Protein AF-A0A800F338-F1 (afdb_monomer_lite)

Radius of gyration: 23.63 Å; chains: 1; bounding box: 40×102×38 Å

Structure (mmCIF, N/CA/C/O backbone):
data_AF-A0A800F338-F1
#
_entry.id   AF-A0A800F338-F1
#
loop_
_atom_site.group_PDB
_atom_site.id
_atom_site.type_symbol
_atom_site.label_atom_id
_atom_site.label_alt_id
_atom_site.label_comp_id
_atom_site.label_asym_id
_atom_site.label_entity_id
_atom_site.label_seq_id
_atom_site.pdbx_PDB_ins_code
_atom_site.Cartn_x
_atom_site.Cartn_y
_atom_site.Cartn_z
_atom_site.occupancy
_atom_site.B_iso_or_equiv
_atom_site.auth_seq_id
_atom_site.auth_comp_id
_atom_site.auth_asym_id
_atom_site.auth_atom_id
_atom_site.pdbx_PDB_model_num
ATOM 1 N N . MET A 1 1 ? -13.261 81.510 4.487 1.00 46.47 1 MET A N 1
ATOM 2 C CA . MET A 1 1 ? -13.158 80.380 3.536 1.00 46.47 1 MET A CA 1
ATOM 3 C C . MET A 1 1 ? -12.583 79.188 4.282 1.00 46.47 1 MET A C 1
ATOM 5 O O . MET A 1 1 ? -11.523 79.315 4.880 1.00 46.47 1 MET A O 1
ATOM 9 N N . HIS A 1 2 ? -13.350 78.100 4.338 1.00 40.56 2 HIS A N 1
ATOM 10 C CA . HIS A 1 2 ? -13.091 76.889 5.119 1.00 40.56 2 HIS A CA 1
ATOM 11 C C . HIS A 1 2 ? -11.756 76.211 4.783 1.00 40.56 2 HIS A C 1
ATOM 13 O O . HIS A 1 2 ? -11.464 75.965 3.616 1.00 40.56 2 HIS A O 1
ATOM 19 N N . LYS A 1 3 ? -11.024 75.785 5.816 1.00 42.78 3 LYS A N 1
ATOM 20 C CA . LYS A 1 3 ? -10.161 74.600 5.750 1.00 42.78 3 LYS A CA 1
ATOM 21 C C . LYS A 1 3 ? -10.620 73.647 6.849 1.00 42.78 3 LYS A C 1
ATOM 23 O O . LYS A 1 3 ? -10.226 73.791 8.000 1.00 42.78 3 LYS A O 1
ATOM 28 N N . ASN A 1 4 ? -11.520 72.736 6.490 1.00 42.88 4 ASN A N 1
ATOM 29 C CA . ASN A 1 4 ? -11.880 71.614 7.345 1.00 42.88 4 ASN A CA 1
ATOM 30 C C . ASN A 1 4 ? -10.799 70.542 7.199 1.00 42.88 4 ASN A C 1
ATOM 32 O O . ASN A 1 4 ? -10.570 70.020 6.108 1.00 42.88 4 ASN A O 1
ATOM 36 N N . THR A 1 5 ? -10.136 70.253 8.310 1.00 46.72 5 THR A N 1
ATOM 37 C CA . THR A 1 5 ? -9.247 69.110 8.500 1.00 46.72 5 THR A CA 1
ATOM 38 C C . THR A 1 5 ? -10.105 67.863 8.706 1.00 46.72 5 THR A C 1
ATOM 40 O O . THR A 1 5 ? -10.965 67.858 9.584 1.00 46.72 5 THR A O 1
ATOM 43 N N . TYR A 1 6 ? -9.872 66.808 7.924 1.00 51.00 6 TYR A N 1
ATOM 44 C CA . TYR A 1 6 ? -10.541 65.515 8.083 1.00 51.00 6 TYR A CA 1
ATOM 45 C C . TYR A 1 6 ? -9.502 64.451 8.449 1.00 51.00 6 TYR A C 1
ATOM 47 O O . TYR A 1 6 ? -8.650 64.108 7.634 1.00 51.00 6 TYR A O 1
ATOM 55 N N . TYR A 1 7 ? -9.577 63.932 9.677 1.00 48.53 7 TYR A N 1
ATOM 56 C CA . TYR A 1 7 ? -8.941 62.674 10.064 1.00 48.53 7 TYR A CA 1
ATOM 57 C C . TYR A 1 7 ? -9.969 61.563 9.854 1.00 48.53 7 TYR A C 1
ATOM 59 O O . TYR A 1 7 ? -10.978 61.515 10.555 1.00 48.53 7 TYR A O 1
ATOM 67 N N . ILE A 1 8 ? -9.737 60.694 8.870 1.00 53.59 8 ILE A N 1
ATOM 68 C CA . ILE A 1 8 ? -10.551 59.496 8.659 1.00 53.59 8 ILE A CA 1
ATOM 69 C C . ILE A 1 8 ? -9.819 58.325 9.312 1.00 53.59 8 ILE A C 1
ATOM 71 O O . ILE A 1 8 ? -8.692 57.991 8.955 1.00 53.59 8 ILE A O 1
ATOM 75 N N . SER A 1 9 ? -10.487 57.771 10.321 1.00 46.34 9 SER A N 1
ATOM 76 C CA . SER A 1 9 ? -10.134 56.572 11.075 1.00 46.34 9 SER A CA 1
ATOM 77 C C . SER A 1 9 ? -9.719 55.420 10.154 1.00 46.34 9 SER A C 1
ATOM 79 O O . SER A 1 9 ? -10.479 55.021 9.271 1.00 46.34 9 SER A O 1
ATOM 81 N N . LEU A 1 10 ? -8.521 54.872 10.375 1.00 44.75 10 LEU A N 1
ATOM 82 C CA . LEU A 1 10 ? -8.051 53.637 9.753 1.00 44.75 10 LEU A CA 1
ATOM 83 C C . LEU A 1 10 ? -8.777 52.457 10.419 1.00 44.75 10 LEU A C 1
ATOM 85 O O . LEU A 1 10 ? -8.268 51.833 11.349 1.00 44.75 10 LEU A O 1
ATOM 89 N N . ALA A 1 11 ? -10.005 52.189 9.975 1.00 54.28 11 ALA A N 1
ATOM 90 C CA . ALA A 1 11 ? -10.758 51.017 10.389 1.00 54.28 11 ALA A CA 1
ATOM 91 C C . ALA A 1 11 ? -10.227 49.776 9.656 1.00 54.28 11 ALA A C 1
ATOM 93 O O . ALA A 1 11 ? -10.398 49.591 8.454 1.00 54.28 11 ALA A O 1
ATOM 94 N N . PHE A 1 12 ? -9.552 48.953 10.447 1.00 49.88 12 PHE A N 1
ATOM 95 C CA . PHE A 1 12 ? -9.127 47.581 10.223 1.00 49.88 12 PHE A CA 1
ATOM 96 C C . PHE A 1 12 ? -10.221 46.742 9.527 1.00 49.88 12 PHE A C 1
ATOM 98 O O . PHE A 1 12 ? -11.202 46.350 10.151 1.00 49.88 12 PHE A O 1
ATOM 105 N N . PHE A 1 13 ? -10.044 46.428 8.244 1.00 48.91 13 PHE A N 1
ATOM 106 C CA . PHE A 1 13 ? -10.716 45.297 7.600 1.00 48.91 13 PHE A CA 1
ATOM 107 C C . PHE A 1 13 ? -9.635 44.320 7.146 1.00 48.91 13 PHE A C 1
ATOM 109 O O . PHE A 1 13 ? -9.195 44.315 5.999 1.00 48.91 13 PHE A O 1
ATOM 116 N N . ILE A 1 14 ? -9.176 43.501 8.095 1.00 51.22 14 ILE A N 1
ATOM 117 C CA . ILE A 1 14 ? -8.512 42.241 7.776 1.00 51.22 14 ILE A CA 1
ATOM 118 C C . ILE A 1 14 ? -9.594 41.352 7.160 1.00 51.22 14 ILE A C 1
ATOM 120 O O . ILE A 1 14 ? -10.334 40.665 7.862 1.00 51.22 14 ILE A O 1
ATOM 124 N N . SER A 1 15 ? -9.719 41.380 5.835 1.00 57.16 15 SER A N 1
ATOM 125 C CA . SER A 1 15 ? -10.316 40.262 5.120 1.00 57.16 15 SER A CA 1
ATOM 126 C C . SER A 1 15 ? -9.319 39.114 5.209 1.00 57.16 15 SER A C 1
ATOM 128 O O . SER A 1 15 ? -8.375 39.037 4.422 1.00 57.16 15 SER A O 1
ATOM 130 N N . ILE A 1 16 ? -9.510 38.256 6.213 1.00 57.94 16 ILE A N 1
ATOM 131 C CA . ILE A 1 16 ? -8.982 36.894 6.226 1.00 57.94 16 ILE A CA 1
ATOM 132 C C . ILE A 1 16 ? -9.438 36.255 4.912 1.00 57.94 16 ILE A C 1
ATOM 134 O O . ILE A 1 16 ? -10.583 35.840 4.752 1.00 57.94 16 ILE A O 1
ATOM 138 N N . GLN A 1 17 ? -8.545 36.234 3.928 1.00 57.38 17 GLN A N 1
ATOM 139 C CA . GLN A 1 17 ? -8.648 35.293 2.833 1.00 57.38 17 GLN A CA 1
ATOM 140 C C . GLN A 1 17 ? -8.074 33.986 3.360 1.00 57.38 17 GLN A C 1
ATOM 142 O O . GLN A 1 17 ? -6.892 33.692 3.214 1.00 57.38 17 GLN A O 1
ATOM 147 N N . LEU A 1 18 ? -8.940 33.219 4.026 1.00 53.47 18 LEU A N 1
ATOM 148 C CA . LEU A 1 18 ? -8.802 31.771 4.108 1.00 53.47 18 LEU A CA 1
ATOM 149 C C . LEU A 1 18 ? -8.926 31.248 2.674 1.00 53.47 18 LEU A C 1
ATOM 151 O O . LEU A 1 18 ? -9.986 30.798 2.243 1.00 53.47 18 LEU A O 1
ATOM 155 N N . PHE A 1 19 ? -7.844 31.358 1.906 1.00 58.12 19 PHE A N 1
ATOM 156 C CA . PHE A 1 19 ? -7.656 30.459 0.788 1.00 58.12 19 PHE A CA 1
ATOM 157 C C . PHE A 1 19 ? -7.477 29.085 1.412 1.00 58.12 19 PHE A C 1
ATOM 159 O O . PHE A 1 19 ? -6.434 28.769 1.982 1.00 58.12 19 PHE A O 1
ATOM 166 N N . PHE A 1 20 ? -8.559 28.310 1.366 1.00 55.53 20 PHE A N 1
ATOM 167 C CA . PHE A 1 20 ? -8.511 26.868 1.473 1.00 55.53 20 PHE A CA 1
ATOM 168 C C . PHE A 1 20 ? -7.360 26.402 0.586 1.00 55.53 20 PHE A C 1
ATOM 170 O O . PHE A 1 20 ? -7.443 26.476 -0.639 1.00 55.53 20 PHE A O 1
ATOM 177 N N . SER A 1 21 ? -6.269 25.966 1.214 1.00 48.03 21 SER A N 1
ATOM 178 C CA . SER A 1 21 ? -5.314 25.102 0.547 1.00 48.03 21 SER A CA 1
ATOM 179 C C . SER A 1 21 ? -6.076 23.813 0.287 1.00 48.03 21 SER A C 1
ATOM 181 O O . SER A 1 21 ? -6.167 22.938 1.146 1.00 48.03 21 SER A O 1
ATOM 183 N N . SER A 1 22 ? -6.731 23.734 -0.867 1.00 47.16 22 SER A N 1
ATOM 184 C CA . SER A 1 22 ? -7.045 22.452 -1.464 1.00 47.16 22 SER A CA 1
ATOM 185 C C . SER A 1 22 ? -5.700 21.767 -1.646 1.00 47.16 22 SER A C 1
ATOM 187 O O . SER A 1 22 ? -4.961 22.086 -2.579 1.00 47.16 22 SER A O 1
ATOM 189 N N . CYS A 1 23 ? -5.353 20.891 -0.703 1.00 43.59 23 CYS A N 1
ATOM 190 C CA . CYS A 1 23 ? -4.297 19.921 -0.897 1.00 43.59 23 CYS A CA 1
ATOM 191 C C . CYS A 1 23 ? -4.762 19.064 -2.073 1.00 43.59 23 CYS A C 1
ATOM 193 O O . CYS A 1 23 ? -5.583 18.161 -1.923 1.00 43.59 23 CYS A O 1
ATOM 195 N N . ILE A 1 24 ? -4.323 19.418 -3.277 1.00 49.00 24 ILE A N 1
ATOM 196 C CA . ILE A 1 24 ? -4.302 18.470 -4.375 1.00 49.00 24 ILE A CA 1
ATOM 197 C C . ILE A 1 24 ? -3.264 17.450 -3.919 1.00 49.00 24 ILE A C 1
ATOM 199 O O . ILE A 1 24 ? -2.069 17.675 -4.078 1.00 49.00 24 ILE A O 1
ATOM 203 N N . SER A 1 25 ? -3.716 16.374 -3.271 1.00 57.47 25 SER A N 1
ATOM 204 C CA . SER A 1 25 ? -2.918 15.158 -3.152 1.00 57.47 25 SER A CA 1
ATOM 205 C C . SER A 1 25 ? -2.793 14.625 -4.577 1.00 57.47 25 SER A C 1
ATOM 207 O O . SER A 1 25 ? -3.685 13.964 -5.116 1.00 57.47 25 SER A O 1
ATOM 209 N N . GLY A 1 26 ? -1.764 15.115 -5.264 1.00 58.38 26 GLY A N 1
ATOM 210 C CA . GLY A 1 26 ? -1.499 14.823 -6.656 1.00 58.38 26 GLY A CA 1
ATOM 211 C C . GLY A 1 26 ? -1.024 13.388 -6.770 1.00 58.38 26 GLY A C 1
ATOM 212 O O . GLY A 1 26 ? -0.114 12.957 -6.063 1.00 58.38 26 GLY A O 1
ATOM 213 N N . LYS A 1 27 ? -1.632 12.625 -7.677 1.00 66.69 27 LYS A N 1
ATOM 214 C CA . LYS A 1 27 ? -0.995 11.406 -8.172 1.00 66.69 27 LYS A CA 1
ATOM 215 C C . LYS A 1 27 ? 0.358 11.817 -8.758 1.00 66.69 27 LYS A C 1
ATOM 217 O O . LYS A 1 27 ? 0.391 12.616 -9.691 1.00 66.69 27 LYS A O 1
ATOM 222 N N . TYR A 1 28 ? 1.444 11.291 -8.203 1.00 90.38 28 TYR A N 1
ATOM 223 C CA . TYR A 1 28 ? 2.809 11.623 -8.604 1.00 90.38 28 TYR A CA 1
ATOM 224 C C . TYR A 1 28 ? 3.175 10.961 -9.931 1.00 90.38 28 TYR A C 1
ATOM 226 O O . TYR A 1 28 ? 3.652 11.602 -10.865 1.00 90.38 28 TYR A O 1
ATOM 234 N N . ALA A 1 29 ? 2.909 9.662 -10.023 1.00 94.75 29 ALA A N 1
ATOM 235 C CA . ALA A 1 29 ? 3.102 8.867 -11.223 1.00 94.75 29 ALA A CA 1
ATOM 236 C C . ALA A 1 29 ? 2.123 7.691 -11.224 1.00 94.75 29 ALA A C 1
ATOM 238 O O . ALA A 1 29 ? 1.577 7.314 -10.188 1.00 94.75 29 ALA A O 1
ATOM 239 N N . VAL A 1 30 ? 1.914 7.110 -12.399 1.00 96.31 30 VAL A N 1
ATOM 240 C CA . VAL A 1 30 ? 1.149 5.877 -12.569 1.00 96.31 30 VAL A CA 1
ATOM 241 C C . VAL A 1 30 ? 2.069 4.855 -13.215 1.00 96.31 30 VAL A C 1
ATOM 243 O O . VAL A 1 30 ? 2.760 5.179 -14.182 1.00 96.31 30 VAL A O 1
ATOM 246 N N . VAL A 1 31 ? 2.102 3.648 -12.660 1.00 96.69 31 VAL A N 1
ATOM 247 C CA . VAL A 1 31 ? 2.904 2.536 -13.177 1.00 96.69 31 VAL A CA 1
ATOM 248 C C . VAL A 1 31 ? 2.027 1.309 -13.367 1.00 96.69 31 VAL A C 1
ATOM 250 O O . VAL A 1 31 ? 1.044 1.126 -12.653 1.00 96.69 31 VAL A O 1
ATOM 253 N N . GLU A 1 32 ? 2.395 0.465 -14.319 1.00 97.62 32 GLU A N 1
ATOM 254 C CA . GLU A 1 32 ? 1.739 -0.814 -14.567 1.00 97.62 32 GLU A CA 1
ATOM 255 C C . GLU A 1 32 ? 2.654 -1.945 -14.098 1.00 97.62 32 GLU A C 1
ATOM 257 O O . GLU A 1 32 ? 3.857 -1.940 -14.369 1.00 97.62 32 GLU A O 1
ATOM 262 N N . ILE A 1 33 ? 2.086 -2.904 -13.373 1.00 96.44 33 ILE A N 1
ATOM 263 C CA . ILE A 1 33 ? 2.748 -4.153 -13.008 1.00 96.44 33 ILE A CA 1
ATOM 264 C C . ILE A 1 33 ? 2.076 -5.256 -13.822 1.00 96.44 33 ILE A C 1
ATOM 266 O O . ILE A 1 33 ? 0.920 -5.597 -13.572 1.00 96.44 33 ILE A O 1
ATOM 270 N N . SER A 1 34 ? 2.806 -5.809 -14.788 1.00 96.56 34 SER A N 1
ATOM 271 C CA . SER A 1 34 ? 2.350 -6.931 -15.608 1.00 96.56 34 SER A CA 1
ATOM 272 C C . SER A 1 34 ? 2.851 -8.254 -15.026 1.00 96.56 34 SER A C 1
ATOM 274 O O . SER A 1 34 ? 4.020 -8.385 -14.653 1.00 96.56 34 SER A O 1
ATOM 276 N N . THR A 1 35 ? 1.955 -9.232 -14.908 1.00 95.19 35 THR A N 1
ATOM 277 C CA . THR A 1 35 ? 2.237 -10.569 -14.371 1.00 95.19 35 THR A CA 1
ATOM 278 C C . THR A 1 35 ? 1.566 -11.640 -15.227 1.00 95.19 35 THR A C 1
ATOM 280 O O . THR A 1 35 ? 0.627 -11.352 -15.967 1.00 95.19 35 THR A O 1
ATOM 283 N N . ASP A 1 36 ? 1.945 -12.907 -15.039 1.00 94.50 36 ASP A N 1
ATOM 284 C CA . ASP A 1 36 ? 1.264 -14.051 -15.673 1.00 94.50 36 ASP A CA 1
ATOM 285 C C . ASP A 1 36 ? -0.226 -14.179 -15.283 1.00 94.50 36 ASP A C 1
ATOM 287 O O . ASP A 1 36 ? -0.974 -14.935 -15.904 1.00 94.50 36 ASP A O 1
ATOM 291 N N . TYR A 1 37 ? -0.670 -13.450 -14.254 1.00 94.75 37 TYR A N 1
ATOM 292 C CA . TYR A 1 37 ? -2.050 -13.431 -13.764 1.00 94.75 37 TYR A CA 1
ATOM 293 C C . TYR A 1 37 ? -2.826 -12.178 -14.191 1.00 94.75 37 TYR A C 1
ATOM 295 O O . TYR A 1 37 ? -3.980 -12.016 -13.793 1.00 94.75 37 TYR A O 1
ATOM 303 N N . GLY A 1 38 ? -2.210 -11.310 -14.997 1.00 96.44 38 GLY A N 1
ATOM 304 C CA . GLY A 1 38 ? -2.792 -10.065 -15.477 1.00 96.44 38 GLY A CA 1
ATOM 305 C C . GLY A 1 38 ? -1.994 -8.831 -15.074 1.00 96.44 38 GLY A C 1
ATOM 306 O O . GLY A 1 38 ? -0.922 -8.909 -14.463 1.00 96.44 38 GLY A O 1
ATOM 307 N N . GLU A 1 39 ? -2.552 -7.687 -15.443 1.00 97.00 39 GLU A N 1
ATOM 308 C CA . GLU A 1 39 ? -1.985 -6.361 -15.234 1.00 97.00 39 GLU A CA 1
ATOM 309 C C . GLU A 1 39 ? -2.678 -5.675 -14.059 1.00 97.00 39 GLU A C 1
ATOM 311 O O . GLU A 1 39 ? -3.872 -5.869 -13.823 1.00 97.00 39 GLU A O 1
ATOM 316 N N . MET A 1 40 ? -1.924 -4.864 -13.326 1.00 96.44 40 MET A N 1
ATOM 317 C CA . MET A 1 40 ? -2.466 -3.966 -12.313 1.00 96.44 40 MET A CA 1
ATOM 318 C C . MET A 1 40 ? -1.835 -2.590 -12.445 1.00 96.44 40 MET A C 1
ATOM 320 O O . MET A 1 40 ? -0.625 -2.456 -12.645 1.00 96.44 40 MET A O 1
ATOM 324 N N . THR A 1 41 ? -2.658 -1.560 -12.300 1.00 97.81 41 THR A N 1
ATOM 325 C CA . THR A 1 41 ? -2.197 -0.172 -12.315 1.00 97.81 41 THR A CA 1
ATOM 326 C C . THR A 1 41 ? -2.007 0.318 -10.892 1.00 97.81 41 THR A C 1
ATOM 328 O O . THR A 1 41 ? -2.897 0.171 -10.057 1.00 97.81 41 THR A O 1
ATOM 331 N N . VAL A 1 42 ? -0.867 0.944 -10.619 1.00 97.81 42 VAL A N 1
ATOM 332 C CA . VAL A 1 42 ? -0.531 1.540 -9.326 1.00 97.81 42 VAL A CA 1
AT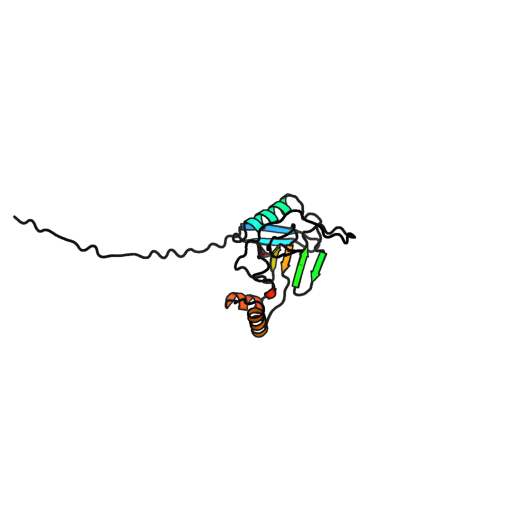OM 333 C C . VAL A 1 42 ? -0.395 3.050 -9.483 1.00 97.81 42 VAL A C 1
ATOM 335 O O . VAL A 1 42 ? 0.413 3.536 -10.275 1.00 97.81 42 VAL A O 1
ATOM 338 N N . ALA A 1 43 ? -1.167 3.798 -8.698 1.00 97.31 43 ALA A N 1
ATOM 339 C CA . ALA A 1 43 ? -1.046 5.243 -8.566 1.00 97.31 43 ALA A CA 1
ATOM 340 C C . ALA A 1 43 ? -0.133 5.578 -7.379 1.00 97.31 43 ALA A C 1
ATOM 342 O O . ALA A 1 43 ? -0.457 5.269 -6.233 1.00 97.31 43 ALA A O 1
ATOM 343 N N . LEU A 1 44 ? 1.005 6.211 -7.655 1.00 97.25 44 LEU A N 1
ATOM 344 C CA . LEU A 1 44 ? 1.973 6.653 -6.653 1.00 97.25 44 LEU A CA 1
ATOM 345 C C . LEU A 1 44 ? 1.579 8.025 -6.092 1.00 97.25 44 LEU A C 1
ATOM 347 O O . LEU A 1 44 ? 1.105 8.887 -6.835 1.00 97.25 44 LEU A O 1
ATOM 351 N N . ASN A 1 45 ? 1.781 8.239 -4.793 1.00 94.56 45 ASN A N 1
ATOM 352 C CA . ASN A 1 45 ? 1.447 9.491 -4.109 1.00 94.56 45 ASN A CA 1
ATOM 353 C C . ASN A 1 45 ? 2.605 10.507 -4.138 1.00 94.56 45 ASN A C 1
ATOM 355 O O . ASN A 1 45 ? 3.780 10.159 -4.221 1.00 94.56 45 ASN A O 1
ATOM 359 N N . GLU A 1 46 ? 2.294 11.799 -4.078 1.00 92.62 46 GLU A N 1
ATOM 360 C CA . GLU A 1 46 ? 3.331 12.843 -4.073 1.00 92.62 46 GLU A CA 1
ATOM 361 C C . GLU A 1 46 ? 4.006 13.020 -2.703 1.00 92.62 46 GLU A C 1
ATOM 363 O O . GLU A 1 46 ? 5.159 13.439 -2.625 1.00 92.62 46 GLU A O 1
ATOM 368 N N . GLU A 1 47 ? 3.332 12.617 -1.623 1.00 93.19 47 GLU A N 1
ATOM 369 C CA . GLU A 1 47 ? 3.811 12.737 -0.236 1.00 93.19 47 GLU A CA 1
ATOM 370 C C . GLU A 1 47 ? 5.088 11.930 0.057 1.00 93.19 47 GLU A C 1
ATOM 372 O O . GLU A 1 47 ? 5.832 12.286 0.968 1.00 93.19 47 GLU A O 1
ATOM 377 N N . SER A 1 48 ? 5.367 10.880 -0.724 1.00 92.62 48 SER A N 1
ATOM 378 C CA . SER A 1 48 ? 6.563 10.031 -0.598 1.00 92.62 48 SER A CA 1
ATOM 379 C C . SER A 1 48 ? 7.428 10.075 -1.858 1.00 92.62 48 SER A C 1
ATOM 381 O O . SER A 1 48 ? 7.860 9.044 -2.382 1.00 92.62 48 SER A O 1
ATOM 383 N N . LYS A 1 49 ? 7.641 11.284 -2.394 1.00 94.00 49 LYS A N 1
ATOM 384 C CA . LYS A 1 49 ? 8.349 11.519 -3.659 1.00 94.00 49 LYS A CA 1
ATOM 385 C C . LYS A 1 49 ? 9.731 10.859 -3.718 1.00 94.00 49 LYS A C 1
ATOM 387 O O . LYS A 1 49 ? 10.068 10.303 -4.757 1.00 94.00 49 LYS A O 1
ATOM 392 N N . GLY A 1 50 ? 10.538 10.913 -2.660 1.00 93.25 50 GLY A N 1
ATOM 393 C CA . GLY A 1 50 ? 11.875 10.316 -2.645 1.00 93.25 50 GLY A CA 1
ATOM 394 C C . GLY A 1 50 ? 11.826 8.790 -2.725 1.00 93.25 50 GLY A C 1
ATOM 395 O O . GLY A 1 50 ? 12.574 8.189 -3.503 1.00 93.25 50 GLY A O 1
ATOM 396 N N . LEU A 1 51 ? 10.899 8.161 -1.996 1.00 94.25 51 LEU A N 1
ATOM 397 C CA . LEU A 1 51 ? 10.657 6.717 -2.105 1.00 94.25 51 LEU A CA 1
ATOM 398 C C . LEU A 1 51 ? 10.110 6.335 -3.485 1.00 94.25 51 LEU A C 1
ATOM 400 O O . LEU A 1 51 ? 10.535 5.336 -4.068 1.00 94.25 51 LEU A O 1
ATOM 404 N N . ASN A 1 52 ? 9.217 7.153 -4.039 1.00 95.81 52 ASN A N 1
ATOM 405 C CA . ASN A 1 52 ? 8.658 6.945 -5.370 1.00 95.81 52 ASN A CA 1
ATOM 406 C C . ASN A 1 52 ? 9.690 7.145 -6.482 1.00 95.81 52 ASN A C 1
ATOM 408 O O . ASN A 1 52 ? 9.717 6.363 -7.427 1.00 95.81 52 ASN A O 1
ATOM 412 N N . ASP A 1 53 ? 10.595 8.114 -6.361 1.00 95.50 53 ASP A N 1
ATOM 413 C CA . ASP A 1 53 ? 11.726 8.279 -7.277 1.00 95.50 53 ASP A CA 1
ATOM 414 C C . ASP A 1 53 ? 12.629 7.043 -7.258 1.00 95.50 53 ASP A C 1
ATOM 416 O O . ASP A 1 53 ? 13.050 6.558 -8.310 1.00 95.50 53 ASP A O 1
ATOM 420 N N . PHE A 1 54 ? 12.896 6.492 -6.073 1.00 93.94 54 PHE A N 1
ATOM 421 C CA . PHE A 1 54 ? 13.648 5.249 -5.937 1.00 93.94 54 PHE A CA 1
ATOM 422 C C . PHE A 1 54 ? 12.933 4.059 -6.585 1.00 93.94 54 PHE A C 1
ATOM 424 O O . PHE A 1 54 ? 13.559 3.306 -7.337 1.00 93.94 54 PHE A O 1
ATOM 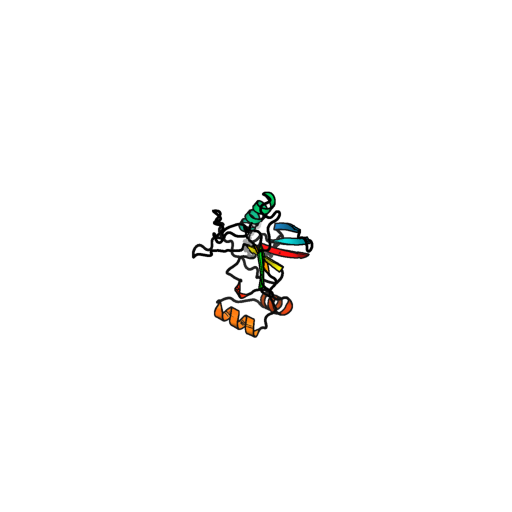431 N N . PHE A 1 55 ? 11.629 3.913 -6.359 1.00 95.31 55 PHE A N 1
ATOM 432 C CA . PHE A 1 55 ? 10.818 2.870 -6.985 1.00 95.31 55 PHE A CA 1
ATOM 433 C C . PHE A 1 55 ? 10.820 2.994 -8.520 1.00 95.31 55 PHE A C 1
ATOM 435 O O . PHE A 1 55 ? 11.148 2.041 -9.229 1.00 95.31 55 PHE A O 1
ATOM 442 N N . LEU A 1 56 ? 10.583 4.200 -9.046 1.00 96.31 56 LEU A N 1
ATOM 443 C CA . LEU A 1 56 ? 10.602 4.497 -10.482 1.00 96.31 56 LEU A CA 1
ATOM 444 C C . LEU A 1 56 ? 11.978 4.270 -11.120 1.00 96.31 56 LEU A C 1
ATOM 446 O O . LEU A 1 56 ? 12.057 3.839 -12.270 1.00 96.31 56 LEU A O 1
ATOM 450 N N . ASN A 1 57 ? 13.070 4.541 -10.404 1.00 94.81 57 ASN A N 1
ATOM 451 C CA . ASN A 1 57 ? 14.418 4.269 -10.904 1.00 94.81 57 ASN A CA 1
ATOM 452 C C . ASN A 1 57 ? 14.696 2.763 -11.025 1.00 94.81 57 ASN A C 1
ATOM 454 O O . ASN A 1 57 ? 15.336 2.353 -11.991 1.00 94.81 57 ASN A O 1
ATOM 458 N N . ASN A 1 58 ? 14.181 1.942 -10.103 1.00 92.88 58 ASN A N 1
ATOM 459 C CA . ASN A 1 58 ? 14.266 0.480 -10.202 1.00 92.88 58 ASN A CA 1
ATOM 460 C C . ASN A 1 58 ? 13.394 -0.082 -11.337 1.00 92.88 58 ASN A C 1
ATOM 462 O O . ASN A 1 58 ? 13.805 -1.027 -12.007 1.00 92.88 58 ASN A O 1
ATOM 466 N N . ILE A 1 59 ? 12.239 0.533 -11.617 1.00 94.62 59 ILE A N 1
ATOM 467 C CA . ILE A 1 59 ? 11.448 0.217 -12.819 1.00 94.62 59 ILE A CA 1
ATOM 468 C C . ILE A 1 59 ? 12.271 0.519 -14.078 1.00 94.62 59 ILE A C 1
ATOM 470 O O . ILE A 1 59 ? 12.466 -0.352 -14.920 1.00 94.62 59 ILE A O 1
ATOM 474 N N . LYS A 1 60 ? 12.816 1.737 -14.195 1.00 95.38 60 LYS A N 1
ATOM 475 C CA . LYS A 1 60 ? 13.577 2.175 -15.381 1.00 95.38 60 LYS A CA 1
ATOM 476 C C . LYS A 1 60 ? 14.850 1.366 -15.634 1.00 95.38 60 LYS A C 1
ATOM 478 O O . LYS A 1 60 ? 15.298 1.304 -16.774 1.00 95.38 60 LYS A O 1
ATOM 483 N N . SER A 1 61 ? 15.452 0.786 -14.596 1.00 92.56 61 SER A N 1
ATOM 484 C CA . SER A 1 61 ? 16.645 -0.055 -14.730 1.00 92.56 61 SER A CA 1
ATOM 485 C C . SER A 1 61 ? 16.340 -1.509 -15.107 1.00 92.56 61 SER A C 1
ATOM 487 O O . SER A 1 61 ? 17.282 -2.272 -15.320 1.00 92.56 61 SER A O 1
ATOM 489 N N . GLY A 1 62 ? 15.061 -1.903 -15.175 1.00 91.12 62 GLY A N 1
ATOM 490 C CA . GLY A 1 62 ? 14.647 -3.291 -15.396 1.00 91.12 62 GLY A CA 1
ATOM 491 C C . GLY A 1 62 ? 14.858 -4.191 -14.173 1.00 91.12 62 GLY A C 1
ATOM 492 O O . GLY A 1 62 ? 14.908 -5.413 -14.304 1.00 91.12 62 GLY A O 1
ATOM 493 N N . MET A 1 63 ? 15.008 -3.626 -12.964 1.00 88.12 63 MET A N 1
ATOM 494 C CA . MET A 1 63 ? 15.248 -4.414 -11.743 1.00 88.12 63 MET A CA 1
ATOM 495 C C . MET A 1 63 ? 14.104 -5.396 -11.451 1.00 88.12 63 MET A C 1
ATOM 497 O O . MET A 1 63 ? 14.340 -6.497 -10.949 1.00 88.12 63 MET A O 1
ATOM 501 N N . TYR A 1 64 ? 12.875 -4.998 -11.782 1.00 92.31 64 TYR A N 1
ATOM 502 C CA . TYR A 1 64 ? 11.671 -5.792 -11.552 1.00 92.31 64 TYR A CA 1
ATOM 503 C C . TYR A 1 64 ? 11.369 -6.798 -12.669 1.00 92.31 64 TYR A C 1
ATOM 505 O O . TYR A 1 64 ? 10.525 -7.678 -12.470 1.00 92.31 64 TYR A O 1
ATOM 513 N N . ASP A 1 65 ? 12.085 -6.735 -13.793 1.00 91.69 65 ASP A N 1
ATOM 514 C CA . ASP A 1 65 ? 11.868 -7.629 -14.927 1.00 91.69 65 ASP A CA 1
ATOM 515 C C . ASP A 1 65 ? 12.179 -9.074 -14.527 1.00 91.69 65 ASP A C 1
ATOM 517 O O . ASP A 1 65 ? 13.276 -9.401 -14.059 1.00 91.69 65 ASP A O 1
ATOM 521 N N . SER A 1 66 ? 11.198 -9.960 -14.727 1.00 89.44 66 SER A N 1
ATOM 522 C CA . SER A 1 66 ? 11.259 -11.369 -14.304 1.00 89.44 66 SER A CA 1
ATOM 523 C C . SER A 1 66 ? 11.496 -11.572 -12.794 1.00 89.44 66 SER A C 1
ATOM 525 O O . SER A 1 66 ? 11.949 -12.641 -12.378 1.00 89.44 66 SER A O 1
ATOM 527 N N . SER A 1 67 ? 11.223 -10.560 -11.960 1.00 88.62 67 SER A N 1
ATOM 528 C CA . SER A 1 67 ? 11.232 -10.711 -10.501 1.00 88.62 67 SER A CA 1
ATOM 529 C C . SER A 1 67 ? 9.995 -11.476 -10.018 1.00 88.62 67 SER A C 1
ATOM 531 O O . SER A 1 67 ? 8.948 -11.473 -10.664 1.00 88.62 67 SER A O 1
ATOM 533 N N . LEU A 1 68 ? 10.116 -12.160 -8.877 1.00 88.31 68 LEU A N 1
ATOM 534 C CA . LEU A 1 68 ? 9.045 -12.992 -8.328 1.00 88.31 68 LEU A CA 1
ATOM 535 C C . LEU A 1 68 ? 8.364 -12.311 -7.139 1.00 88.31 68 LEU A C 1
ATOM 537 O O . LEU A 1 68 ? 9.023 -11.727 -6.274 1.00 88.31 68 LEU A O 1
ATOM 541 N N . PHE A 1 69 ? 7.052 -12.519 -7.019 1.00 91.38 69 PHE A N 1
ATOM 542 C CA . PHE A 1 69 ? 6.367 -12.443 -5.730 1.00 91.38 69 PHE A CA 1
ATOM 543 C C . PHE A 1 69 ? 6.704 -13.696 -4.914 1.00 91.38 69 PHE A C 1
ATOM 545 O O . PHE A 1 69 ? 5.990 -14.696 -4.940 1.00 91.38 69 PHE A O 1
ATOM 552 N N . HIS A 1 70 ? 7.840 -13.665 -4.221 1.00 87.25 70 HIS A N 1
ATOM 553 C CA . HIS A 1 70 ? 8.371 -14.814 -3.482 1.00 87.25 70 HIS A CA 1
ATOM 554 C C . HIS A 1 70 ? 7.631 -15.073 -2.158 1.00 87.25 70 HIS A C 1
ATOM 556 O O . HIS A 1 70 ? 7.791 -16.135 -1.557 1.00 87.25 70 HIS A O 1
ATOM 562 N N . ARG A 1 71 ? 6.820 -14.118 -1.686 1.00 89.00 71 ARG A N 1
ATOM 563 C CA . ARG A 1 71 ? 6.037 -14.251 -0.455 1.00 89.00 71 ARG A CA 1
ATOM 564 C C . ARG A 1 71 ? 4.599 -13.815 -0.692 1.00 89.00 71 ARG A C 1
ATOM 566 O O . ARG A 1 71 ? 4.331 -12.664 -1.009 1.00 89.00 71 ARG A O 1
ATOM 573 N N . SER A 1 72 ? 3.665 -14.735 -0.476 1.00 93.31 72 SER A N 1
ATOM 574 C CA . SER A 1 72 ? 2.226 -14.488 -0.561 1.00 93.31 72 SER A CA 1
ATOM 575 C C . SER A 1 72 ? 1.557 -15.051 0.683 1.00 93.31 72 SER A C 1
ATOM 577 O O . SER A 1 72 ? 1.595 -16.258 0.925 1.00 93.31 72 SER A O 1
ATOM 579 N N . ILE A 1 73 ? 0.996 -14.170 1.512 1.00 94.50 73 ILE A N 1
ATOM 580 C CA . ILE A 1 73 ? 0.318 -14.555 2.749 1.00 94.50 73 ILE A CA 1
ATOM 581 C C . ILE A 1 73 ? -1.114 -14.043 2.679 1.00 94.50 73 ILE A C 1
ATOM 583 O O . ILE A 1 73 ? -1.359 -12.837 2.590 1.00 94.50 73 ILE A O 1
ATOM 587 N N . LYS A 1 74 ? -2.062 -14.986 2.718 1.00 95.25 74 LYS A N 1
ATOM 588 C CA . LYS A 1 74 ? -3.493 -14.684 2.717 1.00 95.25 74 LYS A CA 1
ATOM 589 C C . LYS A 1 74 ? -3.817 -13.717 3.857 1.00 95.25 74 LYS A C 1
ATOM 591 O O . LYS A 1 74 ? -3.354 -13.908 4.978 1.00 95.25 74 LYS A O 1
ATOM 596 N N . ASP A 1 75 ? -4.643 -12.719 3.554 1.00 96.38 75 ASP A N 1
ATOM 597 C CA . ASP A 1 75 ? -5.122 -11.710 4.503 1.00 96.38 75 ASP A CA 1
ATOM 598 C C . ASP A 1 75 ? -4.011 -10.836 5.109 1.00 96.38 75 ASP A C 1
ATOM 600 O O . ASP A 1 75 ? -4.209 -10.217 6.154 1.00 96.38 75 ASP A O 1
ATOM 604 N N . PHE A 1 76 ? -2.852 -10.773 4.444 1.00 96.44 76 PHE A N 1
ATOM 605 C CA . PHE A 1 76 ? -1.717 -9.958 4.849 1.00 96.44 76 PHE A CA 1
ATOM 606 C C . PHE A 1 76 ? -1.167 -9.147 3.672 1.00 96.44 76 PHE A C 1
ATOM 608 O O . PHE A 1 76 ? -1.698 -8.081 3.356 1.00 96.44 76 PHE A O 1
ATOM 615 N N . VAL A 1 77 ? -0.129 -9.647 3.002 1.00 96.75 77 VAL A N 1
ATOM 616 C CA . VAL A 1 77 ? 0.515 -8.982 1.866 1.00 96.75 77 VAL A CA 1
ATOM 617 C C . VAL A 1 77 ? 0.985 -10.004 0.836 1.00 96.75 77 VAL A C 1
ATOM 619 O O . VAL A 1 77 ? 1.248 -11.168 1.163 1.00 96.75 77 VAL A O 1
ATOM 622 N N . ILE A 1 78 ? 1.136 -9.538 -0.399 1.00 95.31 78 ILE A N 1
ATOM 623 C CA . ILE A 1 78 ? 2.003 -10.160 -1.402 1.00 95.31 78 ILE A CA 1
ATOM 624 C C . ILE A 1 78 ? 3.263 -9.306 -1.524 1.00 95.31 78 ILE A C 1
ATOM 626 O O . ILE A 1 78 ? 3.170 -8.086 -1.588 1.00 95.31 78 ILE A O 1
ATOM 630 N N . GLN A 1 79 ? 4.437 -9.924 -1.499 1.00 94.12 79 GLN A N 1
ATOM 631 C CA . GLN A 1 79 ? 5.730 -9.246 -1.468 1.00 94.12 79 GLN A CA 1
ATOM 632 C C . GLN A 1 79 ? 6.644 -9.811 -2.555 1.00 94.12 79 GLN A C 1
ATOM 634 O O . GLN A 1 79 ? 6.709 -11.026 -2.769 1.00 94.12 79 GLN A O 1
ATOM 639 N N . GLY A 1 80 ? 7.330 -8.903 -3.245 1.00 91.31 80 GLY A N 1
ATOM 640 C CA . GLY A 1 80 ? 8.184 -9.194 -4.388 1.00 91.31 80 GLY A CA 1
ATOM 641 C C . GLY A 1 80 ? 9.127 -8.035 -4.692 1.00 91.31 80 GLY A C 1
ATOM 642 O O . GLY A 1 80 ? 9.485 -7.259 -3.807 1.00 91.31 80 GLY A O 1
ATOM 643 N N . GLY A 1 81 ? 9.553 -7.936 -5.948 1.00 86.12 81 GLY A N 1
ATOM 644 C CA . GLY A 1 81 ? 10.409 -6.856 -6.444 1.00 86.12 81 GLY A CA 1
ATOM 645 C C . GLY A 1 81 ? 11.907 -7.030 -6.164 1.00 86.12 81 GLY A C 1
ATOM 646 O O . GLY A 1 81 ? 12.742 -6.405 -6.811 1.00 86.12 81 GLY A O 1
ATOM 647 N N . GLU A 1 82 ? 12.280 -7.931 -5.260 1.00 78.06 82 GLU A N 1
ATOM 648 C CA . GLU A 1 82 ? 13.651 -8.423 -5.157 1.00 78.06 82 GLU A CA 1
ATOM 649 C C . GLU A 1 82 ? 13.878 -9.625 -6.077 1.00 78.06 82 GLU A C 1
ATOM 651 O O . GLU A 1 82 ? 13.047 -10.533 -6.173 1.00 78.06 82 GLU A O 1
ATOM 656 N N . ARG A 1 83 ? 15.039 -9.661 -6.744 1.00 64.69 83 ARG A N 1
ATOM 657 C CA . ARG A 1 83 ? 15.525 -10.867 -7.425 1.00 64.69 83 ARG A CA 1
ATOM 658 C C . ARG A 1 83 ? 15.926 -11.885 -6.358 1.00 64.69 83 ARG A C 1
ATOM 660 O O . ARG A 1 83 ? 17.099 -11.984 -6.010 1.00 64.69 83 ARG A O 1
ATOM 667 N N . ALA A 1 84 ? 14.956 -12.621 -5.825 1.00 53.62 84 ALA A N 1
ATOM 668 C CA . ALA A 1 84 ? 15.237 -13.780 -4.993 1.00 53.62 84 ALA A CA 1
ATOM 669 C C . ALA A 1 84 ? 16.030 -14.790 -5.840 1.00 53.62 84 ALA A C 1
ATOM 671 O O . ALA A 1 84 ? 15.509 -15.332 -6.817 1.00 53.62 84 ALA A O 1
ATOM 672 N N . GLN A 1 85 ? 17.306 -15.017 -5.516 1.00 50.72 85 GLN A N 1
ATOM 673 C CA . GLN A 1 85 ? 18.043 -16.131 -6.106 1.00 50.72 85 GLN A CA 1
ATOM 674 C C . GLN A 1 85 ? 17.527 -17.418 -5.461 1.00 50.72 85 GLN A C 1
ATOM 676 O O . GLN A 1 85 ? 17.668 -17.624 -4.257 1.00 50.72 85 GLN A O 1
ATOM 681 N N . VAL A 1 86 ? 16.881 -18.273 -6.256 1.00 41.34 86 VAL A N 1
ATOM 682 C CA . VAL A 1 86 ? 16.429 -19.590 -5.796 1.00 41.34 86 VAL A CA 1
ATOM 683 C C . VAL A 1 86 ? 17.651 -20.374 -5.312 1.00 41.34 86 VAL A C 1
ATOM 685 O O . VAL A 1 86 ? 18.518 -20.717 -6.110 1.00 41.34 86 VAL A O 1
ATOM 688 N N . GLY A 1 87 ? 17.704 -20.663 -4.010 1.00 46.22 87 GLY A N 1
ATOM 689 C CA . GLY A 1 87 ? 18.720 -21.531 -3.410 1.00 46.22 87 GLY A CA 1
ATOM 690 C C . GLY A 1 87 ? 19.803 -20.842 -2.583 1.00 46.22 87 GLY A C 1
ATOM 691 O O . GLY A 1 87 ? 20.632 -21.562 -2.032 1.00 46.22 87 GLY A O 1
ATOM 692 N N . ASP A 1 88 ? 19.792 -19.514 -2.434 1.00 44.94 88 ASP A N 1
ATOM 693 C CA . ASP A 1 88 ? 20.768 -18.836 -1.578 1.00 44.94 88 ASP A CA 1
ATOM 694 C C . ASP A 1 88 ? 20.137 -18.443 -0.232 1.00 44.94 88 ASP A C 1
ATOM 696 O O . ASP A 1 88 ? 19.264 -17.582 -0.151 1.00 44.94 88 ASP A O 1
ATOM 700 N N . SER A 1 89 ? 20.580 -19.089 0.852 1.00 45.91 89 SER A N 1
ATOM 701 C CA . SER A 1 89 ? 20.280 -18.681 2.237 1.00 45.91 89 SER A CA 1
ATOM 702 C C . SER A 1 89 ? 20.981 -17.375 2.626 1.00 45.91 89 SER A C 1
ATOM 704 O O . SER A 1 89 ? 20.894 -16.936 3.774 1.00 45.91 89 SER A O 1
ATOM 706 N N . ASN A 1 90 ? 21.726 -16.783 1.694 1.00 43.78 90 ASN A N 1
ATOM 707 C CA . ASN A 1 90 ? 22.393 -15.515 1.873 1.00 43.78 90 ASN A CA 1
ATOM 708 C C . ASN A 1 90 ? 21.364 -14.396 1.742 1.00 43.78 90 ASN A C 1
ATOM 710 O O . ASN A 1 90 ? 20.770 -14.185 0.687 1.00 43.78 90 ASN A O 1
ATOM 714 N N . THR A 1 91 ? 21.179 -13.664 2.838 1.00 51.19 91 THR A N 1
ATOM 715 C CA . THR A 1 91 ? 20.603 -12.320 2.837 1.00 51.19 91 THR A CA 1
ATOM 716 C C . THR A 1 91 ? 21.104 -11.557 1.617 1.00 51.19 91 THR A C 1
ATOM 718 O O . THR A 1 91 ? 22.307 -11.314 1.497 1.00 51.19 91 THR A O 1
ATOM 721 N N . VAL A 1 92 ? 20.202 -11.188 0.706 1.00 53.56 92 VAL A N 1
ATOM 722 C CA . VAL A 1 92 ? 20.550 -10.257 -0.362 1.00 53.56 92 VAL A CA 1
ATOM 723 C C . VAL A 1 92 ? 20.877 -8.930 0.316 1.00 53.56 92 VAL A C 1
ATOM 725 O O . VAL A 1 92 ? 19.993 -8.201 0.762 1.00 53.56 92 VAL A O 1
ATOM 728 N N . THR A 1 93 ? 22.168 -8.646 0.474 1.00 55.25 93 THR A N 1
ATOM 729 C CA . THR A 1 93 ? 22.624 -7.368 1.014 1.00 55.25 93 THR A CA 1
ATOM 730 C C . THR A 1 93 ? 22.521 -6.345 -0.098 1.00 55.25 93 THR A C 1
ATOM 732 O O . THR A 1 93 ? 23.380 -6.254 -0.976 1.00 55.25 93 THR A O 1
ATOM 735 N N . TYR A 1 94 ? 21.447 -5.571 -0.072 1.00 64.75 94 TYR A N 1
ATOM 736 C CA . TYR A 1 94 ? 21.387 -4.351 -0.848 1.00 64.75 94 TYR A CA 1
ATOM 737 C C . TYR A 1 94 ? 22.305 -3.317 -0.184 1.00 64.75 94 TYR A C 1
ATOM 739 O O . TYR A 1 94 ? 22.272 -3.110 1.026 1.00 64.75 94 TYR A O 1
ATOM 747 N N . ASN A 1 95 ? 23.167 -2.684 -0.979 1.00 63.66 95 ASN A N 1
ATOM 748 C CA . ASN A 1 95 ? 24.030 -1.591 -0.515 1.00 63.66 95 ASN A CA 1
ATOM 749 C C . ASN A 1 95 ? 23.325 -0.229 -0.623 1.00 63.66 95 ASN A C 1
ATOM 751 O O . ASN A 1 95 ? 23.959 0.818 -0.508 1.00 63.66 95 ASN A O 1
ATOM 755 N N . THR A 1 96 ? 22.018 -0.239 -0.895 1.00 69.38 96 THR A N 1
ATOM 756 C CA . THR A 1 96 ? 21.214 0.965 -1.060 1.00 69.38 96 THR A CA 1
ATOM 757 C C . THR A 1 96 ? 20.310 1.127 0.144 1.00 69.38 96 THR A C 1
ATOM 759 O O . THR A 1 96 ? 19.322 0.412 0.291 1.00 69.38 96 THR A O 1
ATOM 762 N N . LEU A 1 97 ? 20.667 2.099 0.977 1.00 77.62 97 LEU A N 1
ATOM 763 C CA . LEU A 1 97 ? 19.838 2.585 2.065 1.00 77.62 97 LEU A CA 1
ATOM 764 C C . LEU A 1 97 ? 19.139 3.855 1.595 1.00 77.62 97 LEU A C 1
ATOM 766 O O . LEU A 1 97 ? 19.802 4.837 1.254 1.00 77.62 97 LEU A O 1
ATOM 770 N N . ILE A 1 98 ? 17.810 3.836 1.582 1.00 84.50 98 ILE A N 1
ATOM 771 C CA . ILE A 1 98 ? 17.005 5.035 1.361 1.00 84.50 98 ILE A CA 1
ATOM 772 C C . ILE A 1 98 ? 16.336 5.458 2.665 1.00 84.50 98 ILE A C 1
ATOM 774 O O . ILE A 1 98 ? 15.860 4.634 3.448 1.00 84.50 98 ILE A O 1
ATOM 778 N N . LYS A 1 99 ? 16.352 6.767 2.916 1.00 86.69 99 LYS A N 1
ATOM 779 C CA . LYS A 1 99 ? 15.674 7.368 4.058 1.00 86.69 99 LYS A CA 1
ATOM 780 C C . LYS A 1 99 ? 14.163 7.217 3.877 1.00 86.69 99 LYS A C 1
ATOM 782 O O . LYS A 1 99 ? 13.648 7.557 2.820 1.00 86.69 99 LYS A O 1
ATOM 787 N N . ASP A 1 100 ? 13.485 6.745 4.917 1.00 87.88 100 ASP A N 1
ATOM 788 C CA . ASP A 1 100 ? 12.025 6.681 4.954 1.00 87.88 100 ASP A CA 1
ATOM 789 C C . ASP A 1 100 ? 11.392 8.086 4.884 1.00 87.88 100 ASP A C 1
ATOM 791 O O . ASP A 1 100 ? 11.982 9.074 5.342 1.00 87.88 100 ASP A O 1
ATOM 795 N N . GLU A 1 101 ? 10.175 8.171 4.349 1.00 91.19 101 GLU A N 1
ATOM 796 C CA . GLU A 1 101 ? 9.395 9.411 4.205 1.00 91.19 101 GLU A CA 1
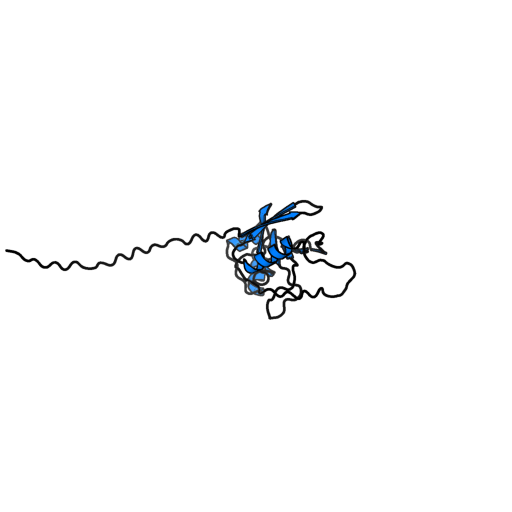ATOM 797 C C . GLU A 1 101 ? 7.988 9.236 4.801 1.00 91.19 101 GLU A C 1
ATOM 799 O O . GLU A 1 101 ? 7.013 9.184 4.048 1.00 91.19 101 GLU A O 1
ATOM 804 N N . PRO A 1 102 ? 7.863 9.122 6.142 1.00 90.19 102 PRO A N 1
ATOM 805 C CA . PRO A 1 102 ? 6.584 8.846 6.789 1.00 90.19 102 PRO A CA 1
ATOM 806 C C . PRO A 1 102 ? 5.495 9.840 6.388 1.00 90.19 102 PRO A C 1
ATOM 808 O O . PRO A 1 102 ? 5.721 11.051 6.365 1.00 90.19 102 PRO A O 1
ATOM 811 N N . ASN A 1 103 ? 4.302 9.316 6.126 1.00 92.06 103 ASN A N 1
ATOM 812 C CA . ASN A 1 103 ? 3.116 10.077 5.750 1.00 92.06 103 ASN A CA 1
ATOM 813 C C . ASN A 1 103 ? 1.880 9.570 6.520 1.00 92.06 103 ASN A C 1
ATOM 815 O O . ASN A 1 103 ? 1.984 8.658 7.343 1.00 92.06 103 ASN A O 1
ATOM 819 N N . ASN A 1 104 ? 0.714 10.167 6.258 1.00 92.69 104 ASN A N 1
ATOM 820 C CA . ASN A 1 104 ? -0.547 9.803 6.919 1.00 92.69 104 ASN A CA 1
ATOM 821 C C . ASN A 1 104 ? -1.361 8.753 6.140 1.00 92.69 104 ASN A C 1
ATOM 823 O O . ASN A 1 104 ? -2.498 8.454 6.513 1.00 92.69 104 ASN A O 1
ATOM 827 N N . ASN A 1 105 ? -0.810 8.200 5.056 1.00 95.00 105 ASN A N 1
ATOM 828 C CA . ASN A 1 105 ? -1.487 7.176 4.275 1.00 95.00 105 ASN A CA 1
ATOM 829 C C . ASN A 1 105 ? -1.477 5.847 5.033 1.00 95.00 105 ASN A C 1
ATOM 831 O O . ASN A 1 105 ? -0.471 5.436 5.611 1.00 95.00 105 ASN A O 1
ATOM 835 N N . ILE A 1 106 ? -2.617 5.164 5.006 1.00 97.19 106 ILE A N 1
ATOM 836 C CA . ILE A 1 106 ? -2.832 3.917 5.740 1.00 97.19 106 ILE A CA 1
ATOM 837 C C . ILE A 1 106 ? -2.611 2.695 4.847 1.00 97.19 106 ILE A C 1
ATOM 839 O O . ILE A 1 106 ? -2.897 2.722 3.646 1.00 97.19 106 ILE A O 1
ATOM 843 N N . ASN A 1 107 ? -2.161 1.588 5.436 1.00 97.94 107 ASN A N 1
ATOM 844 C CA . ASN A 1 107 ? -1.963 0.288 4.794 1.00 97.94 107 ASN A CA 1
ATOM 845 C C . ASN A 1 107 ? -3.312 -0.408 4.532 1.00 97.94 107 ASN A C 1
ATOM 847 O O . ASN A 1 107 ? -3.542 -1.549 4.936 1.00 97.94 107 ASN A O 1
ATOM 851 N N . LYS A 1 108 ? -4.234 0.275 3.851 1.00 98.19 108 LYS A N 1
ATOM 852 C CA . LYS A 1 108 ? -5.505 -0.284 3.377 1.00 98.19 108 LYS A CA 1
ATOM 853 C C . LYS A 1 108 ? -5.279 -1.332 2.284 1.00 98.19 108 LYS A C 1
ATOM 855 O O . LYS A 1 108 ? -4.209 -1.398 1.682 1.00 98.19 108 LYS A O 1
ATOM 860 N N . ARG A 1 109 ? -6.283 -2.166 2.003 1.00 98.19 109 ARG A N 1
ATOM 861 C CA . ARG A 1 109 ? -6.247 -3.115 0.876 1.00 98.19 109 ARG A CA 1
ATOM 862 C C . ARG A 1 109 ? -5.863 -2.387 -0.419 1.00 98.19 109 ARG A C 1
ATOM 864 O O . ARG A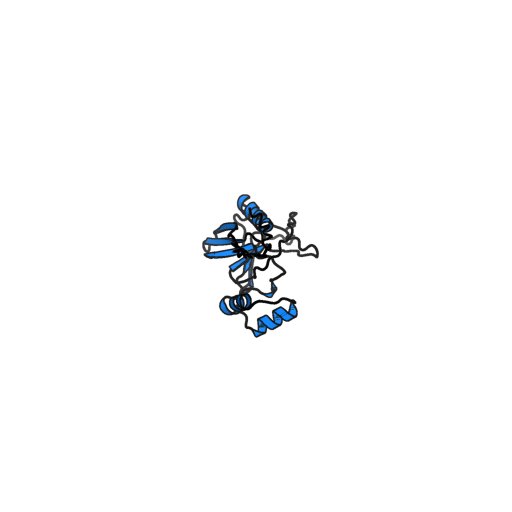 1 109 ? -6.445 -1.357 -0.736 1.00 98.19 109 ARG A O 1
ATOM 871 N N . GLY A 1 110 ? -4.903 -2.941 -1.158 1.00 98.06 110 GLY A N 1
ATOM 872 C CA . GLY A 1 110 ? -4.368 -2.357 -2.389 1.00 98.06 110 GLY A CA 1
ATOM 873 C C . GLY A 1 110 ? -3.250 -1.332 -2.180 1.00 98.06 110 GLY A C 1
ATOM 874 O O . GLY A 1 110 ? -2.606 -0.967 -3.158 1.00 98.06 110 GLY A O 1
ATOM 875 N N . ALA A 1 111 ? -2.964 -0.897 -0.948 1.00 98.25 111 ALA A N 1
ATOM 876 C CA . ALA A 1 111 ? -1.815 -0.036 -0.676 1.00 98.25 111 ALA A CA 1
ATOM 877 C C . ALA A 1 111 ? -0.502 -0.740 -1.050 1.00 98.25 111 ALA A C 1
ATOM 879 O O . ALA A 1 111 ? -0.349 -1.946 -0.822 1.00 98.25 111 ALA A O 1
ATOM 880 N N . ILE A 1 112 ? 0.445 0.024 -1.593 1.00 97.81 112 ILE A N 1
ATOM 881 C CA . ILE A 1 112 ? 1.811 -0.421 -1.873 1.00 97.81 112 ILE A CA 1
ATOM 882 C C . ILE A 1 112 ? 2.796 0.320 -0.966 1.00 97.81 112 ILE A C 1
ATOM 884 O O . ILE A 1 112 ? 2.667 1.521 -0.725 1.00 97.81 112 ILE A O 1
ATOM 888 N N . ALA A 1 113 ? 3.799 -0.397 -0.472 1.00 96.25 113 ALA A N 1
ATOM 889 C CA . ALA A 1 113 ? 4.908 0.171 0.285 1.00 96.25 113 ALA A CA 1
ATOM 890 C C . ALA A 1 113 ? 6.202 -0.584 -0.030 1.00 96.25 113 ALA A C 1
ATOM 892 O O . ALA A 1 113 ? 6.178 -1.756 -0.423 1.00 96.25 113 ALA A O 1
ATOM 893 N N . LEU A 1 114 ? 7.342 0.080 0.164 1.00 93.81 114 LEU A N 1
ATOM 894 C CA . LEU A 1 114 ? 8.637 -0.585 0.064 1.00 93.81 114 LEU A CA 1
ATOM 895 C C . LEU A 1 114 ? 8.815 -1.548 1.243 1.00 93.81 114 LEU A C 1
ATOM 897 O O . LEU A 1 114 ? 8.562 -1.214 2.404 1.00 93.81 114 LEU A O 1
ATOM 901 N N . ALA A 1 115 ? 9.248 -2.766 0.938 1.00 87.75 115 ALA A N 1
ATOM 902 C CA . ALA A 1 115 ? 9.543 -3.771 1.936 1.00 87.75 115 ALA A CA 1
ATOM 903 C C . ALA A 1 115 ? 10.870 -3.426 2.614 1.00 87.75 115 ALA A C 1
ATOM 905 O O . ALA A 1 115 ? 11.853 -3.084 1.963 1.00 87.75 115 ALA A O 1
ATOM 906 N N . ASN A 1 116 ? 10.909 -3.554 3.937 1.00 77.56 116 ASN A N 1
ATOM 907 C CA . ASN A 1 116 ? 12.138 -3.388 4.697 1.00 77.56 116 ASN A CA 1
ATOM 908 C C . ASN A 1 116 ? 12.492 -4.710 5.376 1.00 77.56 116 ASN A C 1
ATOM 910 O O . ASN A 1 116 ? 11.894 -5.075 6.388 1.00 77.56 116 ASN A O 1
ATOM 914 N N . VAL A 1 117 ? 13.451 -5.432 4.796 1.00 57.56 117 VAL A N 1
ATOM 915 C CA . VAL A 1 117 ? 13.921 -6.730 5.304 1.00 57.56 117 VAL A CA 1
ATOM 916 C C . VAL A 1 117 ? 14.756 -6.606 6.582 1.00 57.56 117 VAL A C 1
ATOM 918 O O . VAL A 1 117 ? 14.876 -7.591 7.301 1.00 57.56 117 VAL A O 1
ATOM 921 N N . ASN A 1 118 ? 15.282 -5.417 6.908 1.00 54.25 118 ASN A N 1
ATOM 922 C CA . ASN A 1 118 ? 16.161 -5.192 8.060 1.00 54.25 118 ASN A CA 1
ATOM 923 C C . ASN A 1 118 ? 15.950 -3.796 8.664 1.00 54.25 118 ASN A C 1
ATOM 925 O O . ASN A 1 118 ? 16.868 -2.976 8.679 1.00 54.25 118 ASN A O 1
ATOM 929 N N . ARG A 1 119 ? 14.740 -3.510 9.161 1.00 56.81 119 ARG A N 1
ATOM 930 C CA . ARG A 1 119 ? 14.484 -2.247 9.865 1.00 56.81 119 ARG A CA 1
ATOM 931 C C . ARG A 1 119 ? 15.226 -2.247 11.203 1.00 56.81 119 ARG A C 1
ATOM 933 O O . ARG A 1 119 ? 14.716 -2.738 12.207 1.00 56.81 119 ARG A O 1
ATOM 940 N N . ASP A 1 120 ? 16.442 -1.721 11.201 1.00 58.25 120 ASP A N 1
ATOM 941 C CA . ASP A 1 120 ? 17.155 -1.354 12.416 1.00 58.25 120 ASP A CA 1
ATOM 942 C C . ASP A 1 120 ? 16.629 -0.007 12.958 1.00 58.25 120 ASP A C 1
ATOM 944 O O . ASP A 1 120 ? 15.660 0.573 12.454 1.00 58.25 120 ASP A O 1
ATOM 948 N N . SER A 1 121 ? 17.267 0.521 14.001 1.00 57.75 121 SER A N 1
ATOM 949 C CA . SER A 1 121 ? 16.899 1.808 14.600 1.00 57.75 121 SER A CA 1
ATOM 950 C C . SER A 1 121 ? 17.046 3.018 13.663 1.00 57.75 121 SER A C 1
ATOM 952 O O . SER A 1 121 ? 16.628 4.112 14.038 1.00 57.75 121 SER A O 1
ATOM 954 N N . SER A 1 122 ? 17.647 2.868 12.475 1.00 58.53 122 SER A N 1
ATOM 955 C CA . SER A 1 122 ? 17.833 3.964 11.513 1.00 58.53 122 SER A CA 1
ATOM 956 C C . SER A 1 122 ? 16.592 4.245 10.660 1.00 58.53 122 SER A C 1
ATOM 958 O O . SER A 1 122 ? 16.547 5.275 9.988 1.00 58.53 122 SER A O 1
ATOM 960 N N . ASN A 1 123 ? 15.586 3.357 10.686 1.00 64.69 123 ASN A N 1
ATOM 961 C CA . ASN A 1 123 ? 14.418 3.388 9.796 1.00 64.69 123 ASN A CA 1
ATOM 962 C C . ASN A 1 123 ? 14.767 3.386 8.292 1.00 64.69 123 ASN A C 1
ATOM 964 O O . ASN A 1 123 ? 13.894 3.654 7.475 1.00 64.69 123 ASN A O 1
ATOM 968 N N . ALA A 1 124 ? 16.006 3.082 7.895 1.00 67.50 124 ALA A N 1
ATOM 969 C CA . ALA A 1 124 ? 16.377 3.038 6.486 1.00 67.50 124 ALA A CA 1
ATOM 970 C C . ALA A 1 124 ? 15.741 1.831 5.785 1.00 67.50 124 ALA A C 1
ATOM 972 O O . ALA A 1 124 ? 15.734 0.722 6.322 1.00 67.50 124 ALA A O 1
ATOM 973 N N . ILE A 1 125 ? 15.220 2.044 4.578 1.00 75.31 125 ILE A N 1
ATOM 974 C CA . ILE A 1 125 ? 14.712 0.982 3.707 1.00 75.31 125 ILE A CA 1
ATOM 975 C C . ILE A 1 125 ? 15.893 0.403 2.938 1.00 75.31 125 ILE A C 1
ATOM 977 O O . ILE A 1 125 ? 16.704 1.148 2.381 1.00 75.31 125 ILE A O 1
ATOM 981 N N . ASN A 1 126 ? 15.979 -0.926 2.918 1.00 76.25 126 ASN A N 1
ATOM 982 C CA . ASN A 1 126 ? 17.068 -1.640 2.275 1.00 76.25 126 ASN A CA 1
ATOM 983 C C . ASN A 1 126 ? 16.577 -2.411 1.044 1.00 76.25 126 ASN A C 1
ATOM 985 O O . ASN A 1 126 ? 15.875 -3.414 1.179 1.00 76.25 126 ASN A O 1
ATOM 989 N N . GLY A 1 127 ? 16.994 -1.964 -0.141 1.00 83.12 127 GLY A N 1
ATOM 990 C CA . GLY A 1 127 ? 16.708 -2.638 -1.407 1.00 83.12 127 GLY A CA 1
ATOM 991 C C . GLY A 1 127 ? 15.387 -2.263 -2.089 1.00 83.12 127 GLY A C 1
ATOM 992 O O . GLY A 1 127 ? 14.642 -1.416 -1.603 1.00 83.12 127 GLY A O 1
ATOM 993 N N . PRO A 1 128 ? 15.113 -2.869 -3.260 1.00 88.94 128 PRO A N 1
ATOM 994 C CA . PRO A 1 128 ? 13.995 -2.506 -4.129 1.00 88.94 128 PRO A CA 1
ATOM 995 C C . PRO A 1 128 ? 12.710 -3.291 -3.846 1.00 88.94 128 PRO A C 1
ATOM 997 O O . PRO A 1 128 ? 11.727 -3.109 -4.563 1.00 88.94 128 PRO A O 1
ATOM 1000 N N . GLY A 1 129 ? 12.716 -4.192 -2.860 1.00 91.31 129 GLY A N 1
ATOM 1001 C CA . GLY A 1 129 ? 11.552 -5.005 -2.532 1.00 91.31 129 GLY A CA 1
ATOM 1002 C C . GLY A 1 129 ? 10.343 -4.140 -2.175 1.00 91.31 129 GLY A C 1
ATOM 1003 O O . GLY A 1 129 ? 10.473 -3.084 -1.560 1.00 91.31 129 GLY A O 1
ATOM 1004 N N . PHE A 1 130 ? 9.153 -4.600 -2.539 1.00 94.75 130 PHE A N 1
ATOM 1005 C CA . PHE A 1 130 ? 7.891 -3.947 -2.201 1.00 94.75 130 PHE A CA 1
ATOM 1006 C C . PHE A 1 130 ? 6.835 -4.985 -1.840 1.00 94.75 130 PHE A C 1
ATOM 1008 O O . PHE A 1 130 ? 6.973 -6.176 -2.142 1.00 94.75 130 PHE A O 1
ATOM 1015 N N . TYR A 1 131 ? 5.767 -4.535 -1.192 1.00 96.31 131 TYR A N 1
ATOM 1016 C CA . TYR A 1 131 ? 4.592 -5.354 -0.951 1.00 96.31 131 TYR A CA 1
ATOM 1017 C C . TYR A 1 131 ? 3.307 -4.625 -1.335 1.00 96.31 131 TYR A C 1
ATOM 1019 O O . TYR A 1 131 ? 3.231 -3.402 -1.261 1.00 96.31 131 TYR A O 1
ATOM 1027 N N . ILE A 1 132 ? 2.291 -5.403 -1.706 1.00 97.94 132 ILE A N 1
ATOM 1028 C CA . ILE A 1 132 ? 0.920 -4.946 -1.925 1.00 97.94 132 ILE A CA 1
ATOM 1029 C C . ILE A 1 132 ? 0.046 -5.556 -0.833 1.00 97.94 132 ILE A C 1
ATOM 1031 O O . ILE A 1 132 ? 0.081 -6.768 -0.578 1.00 97.94 132 ILE A O 1
ATOM 1035 N N . VAL A 1 133 ? -0.741 -4.714 -0.174 1.00 98.38 133 VAL A N 1
ATOM 1036 C CA . VAL A 1 133 ? -1.630 -5.138 0.902 1.00 98.38 133 VAL A CA 1
ATOM 1037 C C . VAL A 1 133 ? -2.811 -5.917 0.336 1.00 98.38 133 VAL A C 1
ATOM 1039 O O . VAL A 1 133 ? -3.646 -5.376 -0.389 1.00 98.38 133 VAL A O 1
ATOM 1042 N N . THR A 1 134 ? -2.936 -7.180 0.738 1.00 97.75 134 THR A N 1
ATOM 1043 C CA . THR A 1 134 ? -4.169 -7.946 0.531 1.00 97.75 134 THR A CA 1
ATOM 1044 C C . THR A 1 134 ? -5.080 -7.771 1.738 1.00 97.75 134 THR A C 1
ATOM 1046 O O . THR A 1 134 ? -6.228 -7.384 1.571 1.00 97.75 134 THR A O 1
ATOM 1049 N N . GLY A 1 135 ? -4.563 -7.944 2.954 1.00 96.69 135 GLY A N 1
ATOM 1050 C CA . GLY A 1 135 ? -5.225 -7.592 4.209 1.00 96.69 135 GLY A CA 1
ATOM 1051 C C . GLY A 1 135 ? -6.579 -8.259 4.471 1.00 96.69 135 GLY A C 1
ATOM 1052 O O . GLY A 1 135 ? -7.103 -9.052 3.680 1.00 96.69 135 GLY A O 1
ATOM 1053 N N . ARG A 1 136 ? -7.192 -7.892 5.599 1.00 98.19 136 ARG A N 1
ATOM 1054 C CA . ARG A 1 136 ? -8.560 -8.294 5.977 1.00 98.19 136 ARG A CA 1
ATOM 1055 C C . ARG A 1 136 ? -9.339 -7.142 6.584 1.00 98.19 136 ARG A C 1
ATOM 1057 O O . ARG A 1 136 ? -8.763 -6.112 6.914 1.00 98.19 136 ARG A O 1
ATOM 1064 N N . LYS A 1 137 ? -10.647 -7.337 6.740 1.00 98.50 137 LYS A N 1
ATOM 1065 C CA . LYS A 1 137 ? -11.516 -6.420 7.482 1.00 98.50 137 LYS A CA 1
ATOM 1066 C C . LYS A 1 137 ? -11.283 -6.557 8.987 1.00 98.50 137 LYS A C 1
ATOM 1068 O O . LYS A 1 137 ? -10.964 -7.653 9.468 1.00 98.50 137 LYS A O 1
ATOM 1073 N N . PHE A 1 138 ? -11.481 -5.459 9.705 1.00 98.44 138 PHE A N 1
ATOM 1074 C CA . PHE A 1 138 ? -11.373 -5.386 11.161 1.00 98.44 138 PHE A CA 1
ATOM 1075 C C . PHE A 1 138 ? -12.664 -4.842 11.759 1.00 98.44 138 PHE A C 1
ATOM 1077 O O . PHE A 1 138 ? -13.292 -3.951 11.200 1.00 98.44 138 PHE A O 1
ATOM 1084 N N . SER A 1 139 ? -13.059 -5.367 12.912 1.00 98.38 139 SER A N 1
ATOM 1085 C CA . SER A 1 139 ? -14.126 -4.785 13.720 1.00 98.38 139 SER A CA 1
ATOM 1086 C C . SER A 1 139 ? -13.650 -3.522 14.441 1.00 98.38 139 SER A C 1
ATOM 1088 O O . SER A 1 139 ? -12.463 -3.356 14.731 1.00 98.38 139 SER A O 1
ATOM 1090 N N . SER A 1 140 ? -14.592 -2.660 14.828 1.00 97.62 140 SER A N 1
ATOM 1091 C CA . SER A 1 140 ? -14.303 -1.477 15.650 1.00 97.62 140 SER A CA 1
ATOM 1092 C C . SER A 1 140 ? -13.557 -1.814 16.946 1.00 97.62 140 SER A C 1
ATOM 1094 O O . SER A 1 140 ? -12.725 -1.022 17.390 1.00 97.62 140 SER A O 1
ATOM 1096 N N . THR A 1 141 ? -13.839 -2.980 17.541 1.00 98.19 141 THR A N 1
ATOM 1097 C CA . THR A 1 141 ? -13.166 -3.474 18.750 1.00 98.19 141 THR A CA 1
ATOM 1098 C C . THR A 1 141 ? -11.717 -3.862 18.474 1.00 98.19 141 THR A C 1
ATOM 1100 O O . THR A 1 141 ? -10.836 -3.453 19.225 1.00 98.19 141 THR A O 1
ATOM 1103 N N . GLU A 1 142 ? -11.454 -4.608 17.397 1.00 98.00 142 GLU A N 1
ATOM 1104 C CA . GLU A 1 142 ? -10.082 -4.958 17.004 1.00 98.00 142 GLU A CA 1
ATOM 1105 C C . GLU A 1 142 ? -9.259 -3.704 16.693 1.00 98.00 142 GLU A C 1
ATOM 1107 O O . GLU A 1 142 ? -8.117 -3.603 17.131 1.00 98.00 142 GLU A O 1
ATOM 1112 N N . LEU A 1 143 ? -9.843 -2.720 15.998 1.00 98.12 143 LEU A N 1
ATOM 1113 C CA . LEU A 1 143 ? -9.168 -1.447 15.729 1.00 98.12 143 LEU A CA 1
ATOM 1114 C C . LEU A 1 143 ? -8.800 -0.716 17.024 1.00 98.12 143 LEU A C 1
ATOM 1116 O O . LEU A 1 143 ? -7.652 -0.312 17.166 1.00 98.12 143 LEU A O 1
ATOM 1120 N N . GLY A 1 144 ? -9.709 -0.655 18.003 1.00 97.94 144 GLY A N 1
ATOM 1121 C CA . GLY A 1 144 ? -9.422 -0.066 19.318 1.00 97.94 144 GLY A CA 1
ATOM 1122 C C . GLY A 1 144 ? -8.277 -0.758 20.068 1.00 97.94 144 GLY A C 1
ATOM 1123 O O . GLY A 1 144 ? -7.464 -0.106 20.723 1.00 97.94 144 GLY A O 1
ATOM 1124 N N . GLN A 1 145 ? -8.165 -2.083 19.946 1.00 97.75 145 GLN A N 1
ATOM 1125 C CA . GLN A 1 145 ? -7.050 -2.837 20.528 1.00 97.75 145 GLN A CA 1
ATOM 1126 C C . GLN A 1 145 ? -5.723 -2.526 19.827 1.00 97.75 145 GLN A C 1
ATOM 1128 O O . GLN A 1 145 ? -4.696 -2.388 20.489 1.00 97.75 145 GLN A O 1
ATOM 1133 N N . ILE A 1 146 ? -5.743 -2.397 18.500 1.00 96.56 146 ILE A N 1
ATOM 1134 C CA . ILE A 1 146 ? -4.565 -2.063 17.689 1.00 96.56 146 ILE A CA 1
ATOM 1135 C C . ILE A 1 146 ? -4.092 -0.637 17.992 1.00 96.56 146 ILE A C 1
ATOM 1137 O O . ILE A 1 146 ? -2.903 -0.445 18.239 1.00 96.56 146 ILE A O 1
ATOM 1141 N N . GLU A 1 147 ? -5.008 0.332 18.042 1.00 96.19 147 GLU A N 1
ATOM 1142 C CA . GLU A 1 147 ? -4.742 1.719 18.446 1.00 96.19 147 GLU A CA 1
ATOM 1143 C C . GLU A 1 147 ? -4.050 1.767 19.811 1.00 96.19 147 GLU A C 1
ATOM 1145 O O . GLU A 1 147 ? -2.966 2.335 19.947 1.00 96.19 147 GLU A O 1
ATOM 1150 N N . SER A 1 148 ? -4.614 1.073 20.805 1.00 96.81 148 SER A N 1
ATOM 1151 C CA . SER A 1 148 ? -4.041 1.020 22.151 1.00 96.81 148 SER A CA 1
ATOM 1152 C C . SER A 1 148 ? -2.675 0.333 22.201 1.00 96.81 148 SER A C 1
ATOM 1154 O O . SER A 1 148 ? -1.819 0.765 22.970 1.00 96.81 148 SER A O 1
ATOM 1156 N N . TYR A 1 149 ? -2.471 -0.752 21.449 1.00 95.31 149 TYR A N 1
ATOM 1157 C CA . TYR A 1 149 ? -1.232 -1.531 21.508 1.00 95.31 149 TYR A CA 1
ATOM 1158 C C . TYR A 1 149 ? -0.070 -0.838 20.789 1.00 95.31 149 TYR A C 1
ATOM 1160 O O . TYR A 1 149 ? 1.061 -0.878 21.268 1.00 95.31 149 TYR A O 1
ATOM 1168 N N . PHE A 1 150 ? -0.337 -0.201 19.645 1.00 91.75 150 PHE A N 1
ATOM 1169 C CA . PHE A 1 150 ? 0.688 0.475 18.846 1.00 91.75 150 PHE A CA 1
ATOM 1170 C C . PHE A 1 150 ? 0.782 1.982 19.104 1.00 91.75 150 PHE A C 1
ATOM 1172 O O . PHE A 1 150 ? 1.683 2.619 18.563 1.00 91.75 150 PHE A O 1
ATOM 1179 N N . GLY A 1 151 ? -0.107 2.553 19.922 1.00 93.62 151 GLY A N 1
ATOM 1180 C CA . GLY A 1 151 ? -0.143 3.994 20.183 1.00 93.62 151 GLY A CA 1
ATOM 1181 C C . GLY A 1 151 ? -0.539 4.810 18.950 1.00 93.62 151 GLY A C 1
ATOM 1182 O O . GLY A 1 151 ? -0.031 5.911 18.758 1.00 93.62 151 GLY A O 1
ATOM 1183 N N . ILE A 1 152 ? -1.406 4.252 18.102 1.00 91.69 152 ILE A N 1
ATOM 1184 C CA . ILE A 1 152 ? -1.923 4.891 16.884 1.00 91.69 152 ILE A CA 1
ATOM 1185 C C . ILE A 1 152 ? -3.346 5.377 17.169 1.00 91.69 152 ILE A C 1
ATOM 1187 O O . ILE A 1 152 ? -4.042 4.815 18.011 1.00 91.69 152 ILE A O 1
ATOM 1191 N N . THR A 1 153 ? -3.791 6.429 16.492 1.00 94.75 153 THR A N 1
ATOM 1192 C CA . THR A 1 153 ? -5.184 6.888 16.532 1.00 94.75 153 THR A CA 1
ATOM 1193 C C . THR A 1 153 ? -5.678 7.033 15.107 1.00 94.75 153 THR A C 1
ATOM 1195 O O . THR A 1 153 ? -5.035 7.728 14.321 1.00 94.75 153 THR A O 1
ATOM 1198 N N . TYR A 1 154 ? -6.792 6.379 14.789 1.00 96.31 154 TYR A N 1
ATOM 1199 C CA . TYR A 1 154 ? -7.434 6.490 13.487 1.00 96.31 154 TYR A CA 1
ATOM 1200 C C . TYR A 1 154 ? -8.608 7.461 13.548 1.00 96.31 154 TYR A C 1
ATOM 1202 O O . TYR A 1 154 ? -9.403 7.428 14.492 1.00 96.31 154 TYR A O 1
ATOM 1210 N N . ASP A 1 155 ? -8.749 8.293 12.521 1.00 96.75 155 ASP A N 1
ATOM 1211 C CA . ASP A 1 155 ? -9.979 9.057 12.322 1.00 96.75 155 ASP A CA 1
ATOM 1212 C C . ASP A 1 155 ? -11.138 8.155 11.846 1.00 96.75 155 ASP A C 1
ATOM 1214 O O . ASP A 1 155 ? -10.981 6.956 11.588 1.00 96.75 155 ASP A O 1
ATOM 1218 N N . GLU A 1 156 ? -12.346 8.716 11.772 1.00 97.00 156 GLU A N 1
ATOM 1219 C CA . GLU A 1 156 ? -13.538 7.959 11.372 1.00 97.00 156 GLU A CA 1
ATOM 1220 C C . GLU A 1 156 ? -13.433 7.391 9.949 1.00 97.00 156 GLU A C 1
ATOM 1222 O O . GLU A 1 156 ? -13.919 6.285 9.700 1.00 97.00 156 GLU A O 1
ATOM 1227 N N . GLU A 1 157 ? -12.763 8.100 9.037 1.00 96.94 157 GLU A N 1
ATOM 1228 C CA . GLU A 1 157 ? -12.581 7.680 7.647 1.00 96.94 157 GLU A CA 1
ATOM 1229 C C . GLU A 1 157 ? -11.654 6.463 7.571 1.00 96.94 157 GLU A C 1
ATOM 1231 O O . GLU A 1 157 ? -12.020 5.424 7.015 1.00 96.94 157 GLU A O 1
ATOM 1236 N N . GLN A 1 158 ? -10.488 6.541 8.210 1.00 97.56 158 GLN A N 1
ATOM 1237 C CA . GLN A 1 158 ? -9.514 5.455 8.287 1.00 97.56 158 GLN A CA 1
ATOM 1238 C C . GLN A 1 158 ? -10.123 4.203 8.931 1.00 97.56 158 GLN A C 1
ATOM 1240 O O . GLN A 1 158 ? -9.933 3.083 8.441 1.00 97.56 158 GLN A O 1
ATOM 1245 N N . ARG A 1 159 ? -10.917 4.371 9.999 1.00 98.19 159 ARG A N 1
ATOM 1246 C CA . ARG A 1 159 ? -11.661 3.260 10.616 1.00 98.19 159 ARG A CA 1
ATOM 1247 C C . ARG A 1 159 ? -12.665 2.651 9.644 1.00 98.19 159 ARG A C 1
ATOM 1249 O O . ARG A 1 159 ? -12.719 1.425 9.530 1.00 98.19 159 ARG A O 1
ATOM 1256 N N . GLY A 1 160 ? -13.426 3.489 8.939 1.00 98.38 160 GLY A N 1
ATOM 1257 C CA . GLY A 1 160 ? -14.371 3.064 7.906 1.00 98.38 160 GLY A CA 1
ATOM 1258 C C . GLY A 1 160 ? -13.698 2.196 6.844 1.00 98.38 160 GLY A C 1
ATOM 1259 O O . GLY A 1 160 ? -14.142 1.077 6.590 1.00 98.38 160 GLY A O 1
ATOM 1260 N N . VAL A 1 161 ? -12.549 2.634 6.322 1.00 98.31 161 VAL A N 1
ATOM 1261 C CA . VAL A 1 161 ? -11.764 1.883 5.328 1.00 98.31 161 VAL A CA 1
ATOM 1262 C C . VAL A 1 161 ? -11.397 0.485 5.837 1.00 98.31 161 VAL A C 1
ATOM 1264 O O . VAL A 1 161 ? -11.624 -0.509 5.134 1.00 98.31 161 VAL A O 1
ATOM 1267 N N . TYR A 1 162 ? -10.883 0.373 7.064 1.00 98.56 162 TYR A N 1
ATOM 1268 C CA . TYR A 1 162 ? -10.496 -0.918 7.638 1.00 98.56 162 TYR A CA 1
ATOM 1269 C C . TYR A 1 162 ? -11.674 -1.845 7.953 1.00 98.56 162 TYR A C 1
ATOM 1271 O O . TYR A 1 162 ? -11.520 -3.070 7.891 1.00 98.56 162 TYR A O 1
ATOM 1279 N N . ILE A 1 163 ? -12.845 -1.292 8.257 1.00 98.50 163 ILE A N 1
ATOM 1280 C CA . ILE A 1 163 ? -14.073 -2.063 8.476 1.00 98.50 163 ILE A CA 1
ATOM 1281 C C . ILE A 1 163 ? -14.645 -2.556 7.143 1.00 98.50 163 ILE A C 1
ATOM 1283 O O . ILE A 1 163 ? -15.017 -3.723 7.015 1.00 98.50 163 ILE A O 1
ATOM 1287 N N . GLU A 1 164 ? -14.705 -1.690 6.135 1.00 97.94 164 GLU A N 1
ATOM 1288 C CA . GLU A 1 164 ? -15.424 -1.958 4.889 1.00 97.94 164 GLU A CA 1
ATOM 1289 C C . GLU A 1 164 ? -14.591 -2.739 3.875 1.00 97.94 164 GLU A C 1
ATOM 1291 O O . GLU A 1 164 ? -15.078 -3.712 3.289 1.00 97.94 164 GLU A O 1
ATOM 1296 N N . THR A 1 165 ? -13.333 -2.345 3.685 1.00 97.06 165 THR A N 1
ATOM 1297 C CA . THR A 1 165 ? -12.446 -2.880 2.634 1.00 97.06 165 THR A CA 1
ATOM 1298 C C . THR A 1 165 ? -11.297 -3.709 3.204 1.00 97.06 165 THR A C 1
ATOM 1300 O O . THR A 1 165 ? -10.865 -4.701 2.598 1.00 97.06 165 THR A O 1
ATOM 1303 N N . GLY A 1 166 ? -10.874 -3.375 4.423 1.00 97.94 166 GLY A N 1
ATOM 1304 C CA . GLY A 1 166 ? -9.780 -4.028 5.115 1.00 97.94 166 GLY A CA 1
ATOM 1305 C C . GLY A 1 166 ? -8.403 -3.473 4.768 1.00 97.94 166 GLY A C 1
ATOM 1306 O O . GLY A 1 166 ? -8.257 -2.492 4.047 1.00 97.94 166 GLY A O 1
ATOM 1307 N N . GLY A 1 167 ? -7.377 -4.119 5.309 1.00 98.19 167 GLY A N 1
ATOM 1308 C CA . GLY A 1 167 ? -5.985 -3.714 5.152 1.00 98.19 167 G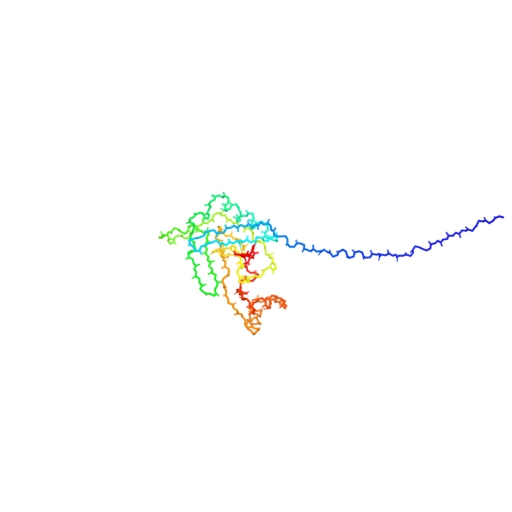LY A C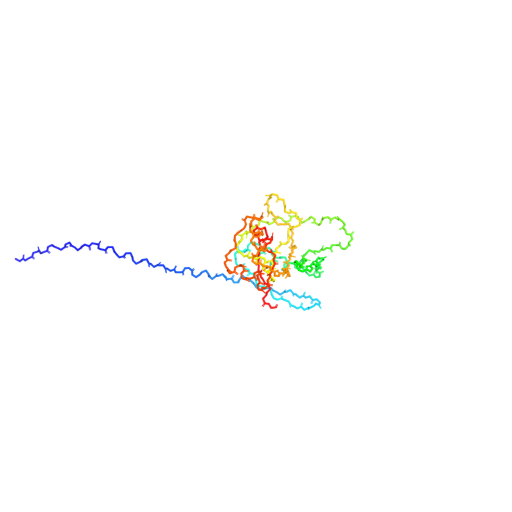A 1
ATOM 1309 C C . GLY A 1 167 ? -5.110 -4.332 6.232 1.00 98.19 167 GLY A C 1
ATOM 1310 O O . GLY A 1 167 ? -5.382 -5.456 6.653 1.00 98.19 167 GLY A O 1
ATOM 1311 N N . MET A 1 168 ? -4.086 -3.602 6.667 1.00 97.75 168 MET A N 1
ATOM 1312 C CA . MET A 1 168 ? -3.073 -4.017 7.634 1.00 97.75 168 MET A CA 1
ATOM 1313 C C . MET A 1 168 ? -2.715 -2.884 8.613 1.00 97.75 168 MET A C 1
ATOM 1315 O O . MET A 1 168 ? -1.582 -2.406 8.611 1.00 97.75 168 MET A O 1
ATOM 1319 N N . PRO A 1 169 ? -3.632 -2.499 9.517 1.00 97.06 169 PRO A N 1
ATOM 1320 C CA . PRO A 1 169 ? -3.450 -1.351 10.414 1.00 97.06 169 PRO A CA 1
ATOM 1321 C C . PRO A 1 169 ? -2.215 -1.456 11.325 1.00 97.06 169 PRO A C 1
ATOM 1323 O O . PRO A 1 169 ? -1.626 -0.460 11.716 1.00 97.06 169 PRO A O 1
ATOM 1326 N N . HIS A 1 170 ? -1.730 -2.657 11.646 1.00 93.31 170 HIS A N 1
ATOM 1327 C CA . HIS A 1 170 ? -0.511 -2.795 12.456 1.00 93.31 170 HIS A CA 1
ATOM 1328 C C . HIS A 1 170 ? 0.798 -2.449 11.718 1.00 93.31 170 HIS A C 1
ATOM 1330 O O . HIS A 1 170 ? 1.868 -2.470 12.345 1.00 93.31 170 HIS A O 1
ATOM 1336 N N . LEU A 1 171 ? 0.731 -2.205 10.404 1.00 94.12 171 LEU A N 1
ATOM 1337 C CA . LEU A 1 171 ? 1.837 -1.696 9.590 1.00 94.12 171 LEU A CA 1
ATOM 1338 C C . LEU A 1 171 ? 1.858 -0.161 9.537 1.00 94.12 171 LEU A C 1
ATOM 1340 O O . LEU A 1 171 ? 2.889 0.400 9.168 1.00 94.12 171 LEU A O 1
ATOM 1344 N N . ASP A 1 172 ? 0.778 0.512 9.944 1.00 94.31 172 ASP A N 1
ATOM 1345 C CA . ASP A 1 172 ? 0.686 1.974 9.916 1.00 94.31 172 ASP A CA 1
ATOM 1346 C C . ASP A 1 172 ? 1.694 2.621 10.863 1.00 94.31 172 ASP A C 1
ATOM 1348 O O . ASP A 1 172 ? 2.031 2.082 11.920 1.00 94.31 172 ASP A O 1
ATOM 1352 N N . GLY A 1 173 ? 2.255 3.752 10.429 1.00 87.44 173 GLY A N 1
ATOM 1353 C CA . GLY A 1 173 ? 3.349 4.444 11.119 1.00 87.44 173 GLY A CA 1
ATOM 1354 C C . GLY A 1 173 ? 4.687 3.696 11.106 1.00 87.44 173 GLY A C 1
ATOM 1355 O O . GLY A 1 173 ? 5.716 4.268 11.462 1.00 87.44 173 GLY A O 1
ATOM 1356 N N . LYS A 1 174 ? 4.702 2.429 10.675 1.00 88.19 174 LYS A N 1
ATOM 1357 C CA . LYS A 1 174 ? 5.925 1.670 10.427 1.00 88.19 174 LYS A CA 1
ATOM 1358 C C . LYS A 1 174 ? 6.262 1.777 8.954 1.00 88.19 174 LYS A C 1
ATOM 1360 O O . LYS A 1 174 ? 7.301 2.312 8.611 1.00 88.19 174 LYS A O 1
ATOM 1365 N N . PHE A 1 175 ? 5.409 1.304 8.064 1.00 90.75 175 PHE A N 1
ATOM 1366 C CA . PHE A 1 175 ? 5.725 1.271 6.642 1.00 90.75 175 PHE A CA 1
ATOM 1367 C C . PHE A 1 175 ? 5.000 2.386 5.905 1.00 90.75 175 PHE A C 1
ATOM 1369 O O . PHE A 1 175 ? 3.770 2.434 5.896 1.00 90.75 175 PHE A O 1
ATOM 1376 N N . THR A 1 176 ? 5.788 3.263 5.288 1.00 93.94 176 THR A N 1
ATOM 1377 C CA . THR A 1 176 ? 5.293 4.357 4.459 1.00 93.94 176 THR A CA 1
ATOM 1378 C C . THR A 1 176 ? 4.618 3.809 3.212 1.00 93.94 176 THR A C 1
ATOM 1380 O O . THR A 1 176 ? 5.249 3.143 2.387 1.00 93.94 176 THR A O 1
ATOM 1383 N N . VAL A 1 177 ? 3.334 4.119 3.062 1.00 96.25 177 VAL A N 1
ATOM 1384 C CA . VAL A 1 177 ? 2.575 3.812 1.850 1.00 96.25 177 VAL A CA 1
ATOM 1385 C C . VAL A 1 177 ? 2.977 4.795 0.760 1.00 96.25 177 VAL A C 1
ATOM 1387 O O . VAL A 1 177 ? 2.853 6.006 0.936 1.00 96.25 177 VAL A O 1
ATOM 1390 N N . ILE A 1 178 ? 3.447 4.272 -0.370 1.00 96.75 178 ILE A N 1
ATOM 1391 C CA . ILE A 1 178 ? 3.958 5.064 -1.500 1.00 96.75 178 ILE A CA 1
ATOM 1392 C C . ILE A 1 178 ? 2.928 5.213 -2.631 1.00 96.75 178 ILE A C 1
ATOM 1394 O O . ILE A 1 178 ? 3.136 5.962 -3.584 1.00 96.75 178 ILE A O 1
ATOM 1398 N N . GLY A 1 179 ? 1.811 4.490 -2.544 1.00 97.19 179 GLY A N 1
ATOM 1399 C CA . GLY A 1 179 ? 0.758 4.486 -3.551 1.00 97.19 179 GLY A CA 1
ATOM 1400 C C . GLY A 1 179 ? -0.305 3.423 -3.294 1.00 97.19 179 GLY A C 1
ATOM 1401 O O . GLY A 1 179 ? -0.327 2.774 -2.245 1.00 97.19 179 GLY A O 1
ATOM 1402 N N . GLU A 1 180 ? -1.159 3.199 -4.287 1.00 97.19 180 GLU A N 1
ATOM 1403 C CA . GLU A 1 180 ? -2.223 2.196 -4.240 1.00 97.19 180 GLU A CA 1
ATOM 1404 C C . GLU A 1 180 ? -2.535 1.604 -5.619 1.00 97.19 180 GLU A C 1
ATOM 1406 O O . GLU A 1 180 ? -2.391 2.269 -6.645 1.00 97.19 180 GLU A O 1
ATOM 1411 N N . VAL A 1 181 ? -2.995 0.354 -5.640 1.00 97.19 181 VAL A N 1
ATOM 1412 C CA . VAL A 1 181 ? -3.567 -0.281 -6.832 1.00 97.19 181 VAL A CA 1
ATOM 1413 C C . VAL A 1 181 ? -4.898 0.396 -7.171 1.00 97.19 181 VAL A C 1
ATOM 1415 O O . VAL A 1 181 ? -5.794 0.453 -6.329 1.00 97.19 181 VAL A O 1
ATOM 1418 N N . SER A 1 182 ? -5.034 0.896 -8.401 1.00 91.38 182 SER A N 1
ATOM 1419 C CA . SER A 1 182 ? -6.206 1.646 -8.871 1.00 91.38 182 SER A CA 1
ATOM 1420 C C . SER A 1 182 ? -7.092 0.901 -9.873 1.00 91.38 182 SER A C 1
ATOM 1422 O O . SER A 1 182 ? -8.234 1.316 -10.075 1.00 91.38 182 SER A O 1
ATOM 1424 N N . SER A 1 183 ? -6.583 -0.155 -10.516 1.00 87.19 183 SER A N 1
ATOM 1425 C CA . SER A 1 183 ? -7.335 -1.035 -11.426 1.00 87.19 183 SER A CA 1
ATOM 1426 C C . SER A 1 183 ? -6.623 -2.359 -11.629 1.00 87.19 183 SER A C 1
ATOM 1428 O O . SER A 1 183 ? -5.372 -2.305 -11.713 1.00 87.19 183 SER A O 1
#

Foldseek 3Di:
DDDDDDDDDPDDDPPPPPPPPPPPQDQPDKDWDQDPVGIWIWGFTPQFVQQVVVLVVCVVVCLQPVKDQPDDDPQFKGKISHNPDPPDPDDPFAPDWDQGRADQDAQFQQFKFQDAPDCDPRLTRGDNMMIGWRHAADDPVRVVVLCVVVVHDDDPVRNVRRHPRRGDRNCHPNTHGGTGTDD

pLDDT: mean 83.02, std 18.93, range [40.56, 98.56]

Secondary structure (DSSP, 8-state):
--------------------------EEEEEEEEETTEEEEEEEEGGGHHHHHHHHHHHHTTTTTT----EE-TTSEEEE-S---TT--S------EE-----S---BTTEEEE--TT--TT--EESS-EEEE--B---HHHHHHHHHHHT----HHHHHHHHHT-B-GGGTTTSPEEEEE--

Sequence (183 aa):
MHKNTYYISLAFFISIQLFFSSCISGKYAVVEISTDYGEMTVALNEESKGLNDFFLNNIKSGMYDSSLFHRSIKDFVIQGGERAQVGDSNTVTYNTLIKDEPNNNINKRGAIALANVNRDSSNAINGPGFYIVTGRKFSSTELGQIESYFGITYDEEQRGVYIETGGMPHLDGKFTVIGEVSS

=== Feature glossary ===
The features interleaved in this record are:

— What the protein is —

Sequence gives the chain of amino acids in standard one-letter code (A=alanine, C=cysteine, …, Y=tyrosine), read N→C. It is the only feature that is directly encoded by the gene; all structural features are derived from the folded form of this sequence.

Database cross-references. InterPro integrates a dozen domain/family signature databases into unified entries with residue-range hits. GO terms attach function/process/location labels with evidence codes. CATH codes position the fold in a four-level structural taxonomy. Organism is the NCBI-taxonomy species name.

— Where its atoms are —

Atomic coordinates in PDBx/mmCIF format — the same representation the Protein Data Bank distributes. Each line of the _atom_site loop places one backbone atom in Cartesian space (units: ångströms, origin: arbitrary).

The six renders are orthographic views along the three Cartesian axes in both directions. Representation (cartoon, sticks, or surface) and color scheme (sequence-rainbow or by-chain) vary across proteins so the training set covers all the common visualization conventions.

— Local backbone conformation —

Eight-state secondary structure (DSSP): H is the canonical α-helix, G the tighter 3₁₀-helix, I the wider π-helix; E/B are β-structure, T and S are turns and bends, and '-' is everything else. DSSP derives these from the pattern of main-chain N–H···O=C hydrogen bonds, not from the sequence.

P-SEA three-state annotation labels each residue as helix, strand, or coil based purely on the geometry of the Cα trace. It serves as a fallback when the full backbone (and thus DSSP) is unavailable.

The φ/ψ torsion pair specifies the backbone conformation at each residue. φ rotates about the N–Cα bond, ψ about the Cα–C bond. Steric clashes forbid most of the (φ, ψ) plane — the allowed regions (α-helix basin, β-sheet basin, left-handed helix) are the Ramachandran-allowed regions.

— Global shape and packing —

The geometric summary reports three shape descriptors. Rg (radius of gyration) measures how spread out the Cα atoms are about their centre of mass; compact globular proteins have small Rg, elongated or unfolded ones large. Cα contacts (<8 Å, |i−j|>4) count long-range residue pairs in spatial proximity — high for tightly packed folds, near zero for rods or random coil. The bounding-box extents give the protein's footprint along x, y, z in Å.

Solvent-accessible surface area (SASA) is the area in Å² traced out by the centre of a 1.4 Å probe sphere (a water molecule) rolled over the protein's van der Waals surface (Shrake–Rupley / Lee–Richards construction). Buried residues have near-zero SASA; fully exposed residues can exceed 200 Å². The total SASA scales roughly with the number of surface residues.

The contact map is a binary N×N matrix image: pixel (i, j) is dark where Cα_i and Cα_j are within 8 Å and |i−j|>4. Because the |i−j|>4 filter removes local helical contacts, off-diagonal stripes parallel to the main diagonal indicate parallel β-sheets; stripes perpendicular to it indicate antiparallel β-sheets. The Ramachandran plot scatters every residue's (φ, ψ) pair against the sterically allowed regions. The PAE heatmap renders the predicted-aligned-error matrix.

— Structural neighborhood —

3Di is Foldseek's structural alphabet. Each residue is assigned one of twenty discrete states based on how its Cα sits relative to its spatial (not sequential) neighbors. Aligning 3Di strings finds structural homologs roughly as well as full 3D superposition, but orders of magnitude faster.

Nearest PDB neighbors are the top structural matches found by Foldseek when searching this structure against the entire Protein Data Bank. Each hit reports a TM-score (0 to 1; >0.5 almost always implies the same fold) and an E-value. These are *structural* homologs — they may share no detectable sequence similarity.

— Confidence and disorder —

For AlphaFold models, the B-factor field carries pLDDT — the model's own estimate of local accuracy on a 0–100 scale. Regions with pLDDT<50 should be treated as essentially unmodeled; they often correspond to intrinsically disordered segments.

Crystallographic B-factors measure how much each atom's electron density is smeared out, in Å². They rise in mobile loops and surface residues and fall in the buried interior. In AlphaFold models this column is repurposed to hold pLDDT instead.

Predicted aligned error is AlphaFold's pairwise confidence. Unlike pLDDT (per-residue), PAE is per-residue-pair and captures whether two parts of the structure are correctly placed relative to each other. Units are ångströms of expected positional error.